Protein AF-A0A078I553-F1 (afdb_monomer_lite)

InterPro domains:
  IPR038795 Mediator of RNA polymerase II transcription subunit 8, plant [PTHR35552] (4-253)

Structure (mmCIF, N/CA/C/O backbone):
data_AF-A0A078I553-F1
#
_entry.id   AF-A0A078I553-F1
#
loop_
_atom_site.group_PDB
_atom_site.id
_atom_site.type_symbol
_atom_site.label_atom_id
_atom_site.label_alt_id
_atom_site.label_comp_id
_atom_site.label_asym_id
_atom_site.label_entity_id
_atom_site.label_seq_id
_atom_site.pdbx_PDB_ins_code
_atom_site.Cartn_x
_atom_site.Cartn_y
_atom_site.Cartn_z
_atom_site.occupancy
_atom_site.B_iso_or_equiv
_atom_site.auth_seq_id
_atom_site.auth_comp_id
_atom_site.auth_asym_id
_atom_site.auth_atom_id
_atom_site.pdbx_PDB_model_num
ATOM 1 N N . MET A 1 1 ? -6.289 -29.723 53.555 1.00 34.69 1 MET A N 1
ATOM 2 C CA . MET A 1 1 ? -7.426 -29.349 52.690 1.00 34.69 1 MET A CA 1
ATOM 3 C C . MET A 1 1 ? -7.521 -27.837 52.699 1.00 34.69 1 MET A C 1
ATOM 5 O O . MET A 1 1 ? -7.643 -27.294 53.781 1.00 34.69 1 MET A O 1
ATOM 9 N N . GLU A 1 2 ? -7.390 -27.059 51.638 1.00 35.03 2 GLU A N 1
ATOM 10 C CA . GLU A 1 2 ? -6.956 -27.220 50.249 1.00 35.03 2 GLU A CA 1
ATOM 11 C C . GLU A 1 2 ? -6.598 -25.783 49.828 1.00 35.03 2 GLU A C 1
ATOM 13 O O . GLU A 1 2 ? -7.385 -24.860 50.041 1.00 35.03 2 GLU A O 1
ATOM 18 N N . ARG A 1 3 ? -5.387 -25.558 49.307 1.00 31.12 3 ARG A N 1
ATOM 19 C CA . ARG A 1 3 ? -5.020 -24.277 48.691 1.00 31.12 3 ARG A CA 1
ATOM 20 C C . ARG A 1 3 ? -5.580 -24.292 47.274 1.00 31.12 3 ARG A C 1
ATOM 22 O O . ARG A 1 3 ? -5.029 -24.976 46.416 1.00 31.12 3 ARG A O 1
ATOM 29 N N . ALA A 1 4 ? -6.650 -23.540 47.041 1.00 34.69 4 ALA A N 1
ATOM 30 C CA . ALA A 1 4 ? -7.130 -23.245 45.700 1.00 34.69 4 ALA A CA 1
ATOM 31 C C . ALA A 1 4 ? -6.084 -22.371 44.992 1.00 34.69 4 ALA A C 1
ATOM 33 O O . ALA A 1 4 ? -5.967 -21.171 45.231 1.00 34.69 4 ALA A O 1
ATOM 34 N N . THR A 1 5 ? -5.264 -23.010 44.165 1.00 34.88 5 THR A N 1
ATOM 35 C CA . THR A 1 5 ? -4.446 -22.336 43.164 1.00 34.88 5 THR A CA 1
ATOM 36 C C . THR A 1 5 ? -5.386 -21.914 42.046 1.00 34.88 5 THR A C 1
ATOM 38 O O . THR A 1 5 ? -5.866 -22.737 41.272 1.00 34.88 5 THR A O 1
ATOM 41 N N . THR A 1 6 ? -5.687 -20.621 41.974 1.00 34.91 6 THR A N 1
ATOM 42 C CA . THR A 1 6 ? -6.354 -20.036 40.814 1.00 34.91 6 THR A CA 1
ATOM 43 C C . THR A 1 6 ? -5.368 -20.093 39.651 1.00 34.91 6 THR A C 1
ATOM 45 O O . THR A 1 6 ? -4.551 -19.194 39.462 1.00 34.91 6 THR A O 1
ATOM 48 N N . GLN A 1 7 ? -5.402 -21.193 38.898 1.00 35.53 7 GLN A N 1
ATOM 49 C CA . GLN A 1 7 ? -4.885 -21.237 37.538 1.00 35.53 7 GLN A CA 1
ATOM 50 C C . GLN A 1 7 ? -5.647 -20.170 36.750 1.00 35.53 7 GLN A C 1
ATOM 52 O O . GLN A 1 7 ? -6.786 -20.381 36.339 1.00 35.53 7 GLN A O 1
ATOM 57 N N . GLN A 1 8 ? -5.043 -18.994 36.572 1.00 37.41 8 GLN A N 1
ATOM 58 C CA . GLN A 1 8 ? -5.440 -18.115 35.482 1.00 37.41 8 GLN A CA 1
ATOM 59 C C . GLN A 1 8 ? -5.128 -18.873 34.199 1.00 37.41 8 GLN A C 1
ATOM 61 O O . GLN A 1 8 ? -3.972 -19.003 33.800 1.00 37.41 8 GLN A O 1
ATOM 66 N N . GLN A 1 9 ? -6.187 -19.440 33.627 1.00 38.53 9 GLN A N 1
ATOM 67 C CA . GLN A 1 9 ? -6.222 -20.038 32.307 1.00 38.53 9 GLN A CA 1
ATOM 68 C C . GLN A 1 9 ? -5.455 -19.145 31.335 1.00 38.53 9 GLN A C 1
ATOM 70 O O . GLN A 1 9 ? -5.868 -18.024 31.032 1.00 38.53 9 GLN A O 1
ATOM 75 N N . GLN A 1 10 ? -4.306 -19.651 30.883 1.00 37.38 10 GLN A N 1
ATOM 76 C CA . GLN A 1 10 ? -3.630 -19.135 29.707 1.00 37.38 10 GLN A CA 1
ATOM 77 C C . GLN A 1 10 ? -4.661 -19.109 28.580 1.00 37.38 10 GLN A C 1
ATOM 79 O O . GLN A 1 10 ? -5.257 -20.133 28.243 1.00 37.38 10 GLN A O 1
ATOM 84 N N . ALA A 1 11 ? -4.894 -17.912 28.042 1.00 41.03 11 ALA A N 1
ATOM 85 C CA . ALA A 1 11 ? -5.596 -17.750 26.783 1.00 41.03 11 ALA A CA 1
ATOM 86 C C . ALA A 1 11 ? -4.940 -18.672 25.730 1.00 41.03 11 ALA A C 1
ATOM 88 O O . ALA A 1 11 ? -3.721 -18.863 25.785 1.00 41.03 11 ALA A O 1
ATOM 89 N N . PRO A 1 12 ? -5.721 -19.268 24.811 1.00 40.94 12 PRO A N 1
ATOM 90 C CA . PRO A 1 12 ? -5.208 -20.213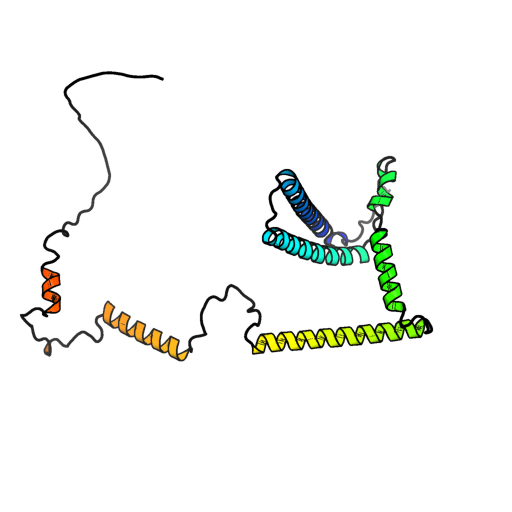 23.817 1.00 40.94 12 PRO A CA 1
ATOM 91 C C . PRO A 1 12 ? -4.078 -19.586 22.969 1.00 40.94 12 PRO A C 1
ATOM 93 O O . PRO A 1 12 ? -3.948 -18.358 22.952 1.00 40.94 12 PRO A O 1
ATOM 96 N N . PRO A 1 13 ? -3.268 -20.387 22.245 1.00 48.97 13 PRO A N 1
ATOM 97 C CA . PRO A 1 13 ? -2.029 -19.970 21.571 1.00 48.97 13 PRO A CA 1
ATOM 98 C C . PRO A 1 13 ? -2.267 -19.126 20.299 1.00 48.97 13 PRO A C 1
ATOM 100 O O . PRO A 1 13 ? -1.561 -19.248 19.311 1.00 48.97 13 PRO A O 1
ATOM 103 N N . VAL A 1 14 ? -3.251 -18.228 20.312 1.00 51.22 14 VAL A N 1
ATOM 104 C CA . VAL A 1 14 ? -3.595 -17.333 19.193 1.00 51.22 14 VAL A CA 1
ATOM 105 C C . VAL A 1 14 ? -2.524 -16.251 18.990 1.00 51.22 14 VAL A C 1
ATOM 107 O O . VAL A 1 14 ? -2.410 -15.667 17.917 1.00 51.22 14 VAL A O 1
ATOM 110 N N . ALA A 1 15 ? -1.696 -15.991 20.008 1.00 48.66 15 ALA A N 1
ATOM 111 C CA . ALA A 1 15 ? -0.589 -15.040 19.910 1.00 48.66 15 ALA A CA 1
ATOM 112 C C . ALA A 1 15 ? 0.554 -15.528 19.000 1.00 48.66 15 ALA A C 1
ATOM 114 O O . ALA A 1 15 ? 1.292 -14.701 18.477 1.00 48.66 15 ALA A O 1
ATOM 115 N N . GLU A 1 16 ? 0.687 -16.843 18.795 1.00 51.16 16 GLU A N 1
ATOM 116 C CA . GLU A 1 16 ? 1.697 -17.440 17.907 1.00 51.16 16 GLU A CA 1
ATOM 117 C C . GLU A 1 16 ? 1.164 -17.614 16.470 1.00 51.16 16 GLU A C 1
ATOM 119 O O . GLU A 1 16 ? 1.931 -17.785 15.528 1.00 51.16 16 GLU A O 1
ATOM 124 N N . GLU A 1 17 ? -0.155 -17.492 16.288 1.00 53.25 17 GLU A N 1
ATOM 125 C CA . GLU A 1 17 ? -0.850 -17.661 15.006 1.00 53.25 17 GLU A CA 1
ATOM 126 C C . GLU A 1 17 ? -0.973 -16.346 14.207 1.00 53.25 17 GLU A C 1
ATOM 128 O O . GLU A 1 17 ? -1.355 -16.351 13.037 1.00 53.25 17 GLU A O 1
ATOM 133 N N . LEU A 1 18 ? -0.606 -15.204 14.804 1.00 61.72 18 LEU A N 1
ATOM 134 C CA . LEU A 1 18 ? -0.612 -13.897 14.147 1.00 61.72 18 LEU A CA 1
ATOM 135 C C . LEU A 1 18 ? 0.752 -13.219 14.268 1.00 61.72 18 LEU A C 1
ATOM 137 O O . LEU A 1 18 ? 1.285 -13.003 15.352 1.00 61.72 18 LEU A O 1
ATOM 141 N N . ASN A 1 19 ? 1.280 -12.830 13.114 1.00 75.88 19 ASN A N 1
ATOM 142 C CA . ASN A 1 19 ? 2.614 -12.295 12.858 1.00 75.88 19 ASN A CA 1
ATOM 143 C C . ASN A 1 19 ? 2.876 -10.889 13.456 1.00 75.88 19 ASN A C 1
ATOM 145 O O . ASN A 1 19 ? 3.480 -10.037 12.809 1.00 75.88 19 ASN A O 1
ATOM 149 N N . LEU A 1 20 ? 2.461 -10.607 14.696 1.00 84.38 20 LEU A N 1
ATOM 150 C CA . LEU A 1 20 ? 2.648 -9.305 15.356 1.00 84.38 20 LEU A CA 1
ATOM 151 C C . LEU A 1 20 ? 4.122 -8.888 15.430 1.00 84.38 20 LEU A C 1
ATOM 153 O O . LEU A 1 20 ? 4.452 -7.729 15.177 1.00 84.38 20 LEU A O 1
ATOM 157 N N . ASP A 1 21 ? 5.022 -9.832 15.710 1.00 86.75 21 ASP A N 1
ATOM 158 C CA . ASP A 1 21 ? 6.464 -9.569 15.725 1.00 86.75 21 ASP A CA 1
ATOM 159 C C . ASP A 1 21 ? 7.021 -9.271 14.332 1.00 86.75 21 ASP A C 1
ATOM 161 O O . ASP A 1 21 ? 7.948 -8.470 14.175 1.00 86.75 21 ASP A O 1
ATOM 165 N N . TYR A 1 22 ? 6.460 -9.894 13.297 1.00 88.19 22 TYR A N 1
ATOM 166 C CA . TYR A 1 22 ? 6.795 -9.568 11.917 1.00 88.19 22 TYR A CA 1
ATOM 167 C C . TYR A 1 22 ? 6.264 -8.178 11.538 1.00 88.19 22 TYR A C 1
ATOM 169 O O . TYR A 1 22 ? 7.050 -7.353 11.079 1.00 88.19 22 TYR A O 1
ATOM 177 N N . VAL A 1 23 ? 4.996 -7.867 11.833 1.00 90.00 23 VAL A N 1
ATOM 178 C CA . VAL A 1 23 ? 4.383 -6.542 11.618 1.00 90.00 23 VAL A CA 1
ATOM 179 C C . VAL A 1 23 ? 5.192 -5.451 12.317 1.00 90.00 23 VAL A C 1
ATOM 181 O O . VAL A 1 23 ? 5.507 -4.426 11.711 1.00 90.00 23 VAL A O 1
ATOM 184 N N . LYS A 1 24 ? 5.609 -5.679 13.567 1.00 91.62 24 LYS A N 1
ATOM 185 C CA . LYS A 1 24 ? 6.465 -4.757 14.323 1.00 91.62 24 LYS A CA 1
ATOM 186 C C . LYS A 1 24 ? 7.814 -4.540 13.636 1.00 91.62 24 LYS A C 1
ATOM 188 O O . LYS A 1 24 ? 8.211 -3.392 13.440 1.00 91.62 24 LYS A O 1
ATOM 193 N N . ARG A 1 25 ? 8.517 -5.614 13.253 1.00 92.50 25 ARG A N 1
ATOM 194 C CA . ARG A 1 25 ? 9.816 -5.514 12.558 1.00 92.50 25 ARG A CA 1
ATOM 195 C C . ARG A 1 25 ? 9.689 -4.798 11.218 1.00 92.50 25 ARG A C 1
ATOM 197 O O . ARG A 1 25 ? 10.503 -3.925 10.924 1.00 92.50 25 ARG A O 1
ATOM 204 N N . GLN A 1 26 ? 8.659 -5.121 10.443 1.00 92.62 26 GLN A N 1
ATOM 205 C CA . GLN A 1 26 ? 8.414 -4.506 9.145 1.00 92.62 26 GLN A CA 1
ATOM 206 C C . GLN A 1 26 ? 8.062 -3.021 9.289 1.00 92.62 26 GLN A C 1
ATOM 208 O O . GLN A 1 26 ? 8.624 -2.193 8.578 1.00 92.62 26 GLN A O 1
ATOM 213 N N . THR A 1 27 ? 7.235 -2.656 10.275 1.00 94.44 27 THR A N 1
ATOM 214 C CA . THR A 1 27 ? 6.915 -1.252 10.593 1.00 94.44 27 THR A CA 1
ATOM 215 C C . THR A 1 27 ? 8.170 -0.467 10.976 1.00 94.44 27 THR A C 1
ATOM 217 O O . THR A 1 27 ? 8.395 0.628 10.469 1.00 94.44 27 THR A O 1
ATOM 220 N N . GLN A 1 28 ? 9.033 -1.034 11.825 1.00 95.00 28 GLN A N 1
ATOM 221 C CA . GLN A 1 28 ? 10.300 -0.401 12.211 1.00 95.00 28 GLN A CA 1
ATOM 222 C C . GLN A 1 28 ? 11.266 -0.255 11.029 1.00 95.00 28 GLN A C 1
ATOM 224 O O . GLN A 1 28 ? 11.974 0.747 10.930 1.00 95.00 28 GLN A O 1
ATOM 229 N N . SER A 1 29 ? 11.317 -1.248 10.139 1.00 93.75 29 SER A N 1
ATOM 230 C CA . SER A 1 29 ? 12.119 -1.187 8.914 1.00 93.75 29 SER A CA 1
ATOM 231 C C . SER A 1 29 ? 11.626 -0.072 7.990 1.00 93.75 29 SER A C 1
ATOM 233 O O . SER A 1 29 ? 12.415 0.774 7.567 1.00 93.75 29 SER A O 1
ATOM 235 N N . LEU A 1 30 ? 10.311 -0.012 7.759 1.00 95.62 30 LEU A N 1
ATOM 236 C CA . LEU A 1 30 ? 9.666 1.006 6.936 1.00 95.62 30 LEU A CA 1
ATOM 237 C C . LEU A 1 30 ? 9.880 2.412 7.505 1.00 95.62 30 LEU A C 1
ATOM 239 O O . LEU A 1 30 ? 10.265 3.316 6.768 1.00 95.62 30 LEU A O 1
ATOM 243 N N . GLN A 1 31 ? 9.713 2.588 8.819 1.00 95.88 31 GLN A N 1
ATOM 244 C CA . GLN A 1 31 ? 9.996 3.850 9.502 1.00 95.88 31 GLN A CA 1
ATOM 245 C C . GLN A 1 31 ? 11.436 4.305 9.233 1.00 95.88 31 GLN A C 1
ATOM 247 O O . GLN A 1 31 ? 11.648 5.434 8.804 1.00 95.88 31 GLN A O 1
ATOM 252 N N . LYS A 1 32 ? 12.425 3.419 9.420 1.00 95.44 32 LYS A N 1
ATOM 253 C CA . LYS A 1 32 ? 13.837 3.734 9.147 1.00 95.44 32 LYS A CA 1
ATOM 254 C C . LYS A 1 32 ? 14.075 4.090 7.680 1.00 95.44 32 LYS A C 1
ATOM 256 O O . LYS A 1 32 ? 14.870 4.981 7.397 1.00 95.44 32 LYS A O 1
ATOM 261 N N . ALA A 1 33 ? 13.418 3.401 6.747 1.00 94.31 33 ALA A N 1
ATOM 262 C CA . ALA A 1 33 ? 13.533 3.692 5.321 1.00 94.31 33 ALA A CA 1
ATOM 263 C C . ALA A 1 33 ? 12.964 5.078 4.971 1.00 94.31 33 ALA A C 1
ATOM 265 O O . ALA A 1 33 ? 13.601 5.823 4.229 1.00 94.31 33 ALA A O 1
ATOM 266 N N . ILE A 1 34 ? 11.812 5.442 5.543 1.00 95.81 34 ILE A N 1
ATOM 267 C CA . ILE A 1 34 ? 11.195 6.764 5.369 1.00 95.81 34 ILE A CA 1
ATOM 268 C C . ILE A 1 34 ? 12.079 7.855 5.983 1.00 95.81 34 ILE A C 1
ATOM 270 O O . ILE A 1 34 ? 12.375 8.833 5.301 1.00 95.81 34 ILE A O 1
ATOM 274 N N . SER A 1 35 ? 12.558 7.670 7.219 1.00 96.12 35 SER A N 1
ATOM 275 C CA . SER A 1 35 ? 13.454 8.626 7.887 1.00 96.12 35 SER A CA 1
ATOM 276 C C . SER A 1 35 ? 14.704 8.911 7.058 1.00 96.12 35 SER A C 1
ATOM 278 O O . SER A 1 35 ? 15.017 10.070 6.827 1.00 96.12 35 SER A O 1
ATOM 280 N N . ARG A 1 36 ? 15.346 7.877 6.500 1.00 92.88 36 ARG A N 1
ATOM 281 C CA . ARG A 1 36 ? 16.520 8.051 5.628 1.00 92.88 36 ARG A CA 1
ATOM 282 C C . ARG A 1 36 ? 16.228 8.885 4.380 1.00 92.88 36 ARG A C 1
ATOM 284 O O . ARG A 1 36 ? 17.070 9.666 3.964 1.00 92.88 36 ARG A O 1
ATOM 291 N N . ILE A 1 37 ? 15.056 8.724 3.759 1.00 92.75 37 ILE A N 1
ATOM 292 C CA . ILE A 1 37 ? 14.688 9.556 2.602 1.00 92.75 37 ILE A CA 1
ATOM 293 C C . ILE A 1 37 ? 14.486 11.014 3.021 1.00 92.75 37 ILE A C 1
ATOM 295 O O . ILE A 1 37 ? 14.888 11.913 2.286 1.00 92.75 37 ILE A O 1
ATOM 299 N N . LEU A 1 38 ? 13.864 11.253 4.175 1.00 93.62 38 LEU A N 1
ATOM 300 C CA . LEU A 1 38 ? 13.669 12.608 4.691 1.00 93.62 38 LEU A CA 1
ATOM 301 C C . LEU A 1 38 ? 15.009 13.273 5.029 1.00 93.62 38 LEU A C 1
ATOM 303 O O . LEU A 1 38 ? 15.225 14.411 4.624 1.00 93.62 38 LEU A O 1
ATOM 307 N N . GLU A 1 39 ? 15.919 12.543 5.675 1.00 93.12 39 GLU A N 1
ATOM 308 C CA . GLU A 1 39 ? 17.292 12.985 5.959 1.00 93.12 39 GLU A CA 1
ATOM 309 C C . GLU A 1 39 ? 18.054 13.322 4.667 1.00 93.12 39 GLU A C 1
ATOM 311 O O . GLU A 1 39 ? 18.709 14.359 4.588 1.00 93.12 39 GLU A O 1
ATOM 316 N N . ASP A 1 40 ? 17.922 12.503 3.618 1.00 89.94 40 ASP A N 1
ATOM 317 C CA . ASP A 1 40 ? 18.519 12.791 2.310 1.00 89.94 40 ASP A CA 1
ATOM 318 C C . ASP A 1 40 ? 17.953 14.082 1.697 1.00 89.94 40 ASP A C 1
ATOM 320 O O . ASP A 1 40 ? 18.706 14.898 1.166 1.00 89.94 40 ASP A O 1
ATOM 324 N N . PHE A 1 41 ? 16.632 14.291 1.762 1.00 91.50 41 PHE A N 1
ATOM 325 C CA . PHE A 1 41 ? 16.007 15.524 1.272 1.00 91.50 41 PHE A CA 1
ATOM 326 C C . PHE A 1 41 ? 16.462 16.755 2.049 1.00 91.50 41 PHE A C 1
ATOM 328 O O . PHE A 1 41 ? 16.734 17.796 1.446 1.00 91.50 41 PHE A O 1
ATOM 335 N N . GLU A 1 42 ? 16.589 16.630 3.365 1.00 92.44 42 GLU A N 1
ATOM 336 C CA . GLU A 1 42 ? 17.140 17.680 4.204 1.00 92.44 42 GLU A CA 1
ATOM 337 C C . GLU A 1 42 ? 18.597 17.978 3.816 1.00 92.44 42 GLU A C 1
ATOM 339 O O . GLU A 1 42 ? 18.938 19.137 3.570 1.00 92.44 42 GLU A O 1
ATOM 344 N N . ALA A 1 43 ? 19.432 16.956 3.621 1.00 90.75 43 ALA A N 1
ATOM 345 C CA . ALA A 1 43 ? 20.811 17.125 3.171 1.00 90.75 43 ALA A CA 1
ATOM 346 C C . ALA A 1 43 ? 20.908 17.803 1.791 1.00 90.75 43 ALA A C 1
ATOM 348 O O . ALA A 1 43 ? 21.750 18.686 1.596 1.00 90.75 43 ALA A O 1
ATOM 349 N N . TYR A 1 44 ? 20.035 17.456 0.837 1.00 90.88 44 TYR A N 1
ATOM 350 C CA . TYR A 1 44 ? 19.967 18.134 -0.464 1.00 90.88 44 TYR A CA 1
ATOM 351 C C . TYR A 1 44 ? 19.604 19.614 -0.315 1.00 90.88 44 TYR A C 1
ATOM 353 O O . TYR A 1 44 ? 20.221 20.462 -0.963 1.00 90.88 44 TYR A O 1
ATOM 361 N N . SER A 1 45 ? 18.659 19.932 0.576 1.00 88.50 45 SER A N 1
ATOM 362 C CA . SER A 1 45 ? 18.263 21.317 0.848 1.00 88.50 45 SER A CA 1
ATOM 363 C C . SER A 1 45 ? 19.397 22.140 1.471 1.00 88.50 45 SER A C 1
ATOM 365 O O . SER A 1 45 ? 19.618 23.279 1.071 1.00 88.50 45 SER A O 1
ATOM 367 N N . GLN A 1 46 ? 20.171 21.551 2.388 1.00 91.62 46 GLN A N 1
ATOM 368 C CA . GLN A 1 46 ? 21.271 22.234 3.075 1.00 91.62 46 GLN A CA 1
ATOM 369 C C . GLN A 1 46 ? 22.497 22.427 2.172 1.00 91.62 46 GLN A C 1
ATOM 371 O O . GLN A 1 46 ? 23.168 23.454 2.232 1.00 91.62 46 GLN A O 1
ATOM 376 N N . THR A 1 47 ? 22.795 21.444 1.321 1.00 91.25 47 THR A N 1
ATOM 377 C CA . THR A 1 47 ? 23.986 21.459 0.454 1.00 91.25 47 THR A CA 1
ATOM 378 C C . THR A 1 47 ? 23.743 22.105 -0.913 1.00 91.25 47 THR A C 1
ATOM 380 O O . THR A 1 47 ? 24.681 22.210 -1.701 1.00 91.25 47 THR A O 1
ATOM 383 N N . ASN A 1 48 ? 22.508 22.540 -1.215 1.00 83.12 48 ASN A N 1
ATOM 384 C CA . ASN A 1 48 ? 22.076 23.002 -2.544 1.00 83.12 48 ASN A CA 1
ATOM 385 C C . ASN A 1 48 ? 22.448 22.023 -3.676 1.00 83.12 48 ASN A C 1
ATOM 387 O O . ASN A 1 48 ? 22.694 22.420 -4.817 1.00 83.12 48 ASN A O 1
ATOM 391 N N . THR A 1 49 ? 22.515 20.726 -3.367 1.00 87.69 49 THR A N 1
ATOM 392 C CA . THR A 1 49 ? 22.834 19.694 -4.355 1.00 87.69 49 THR A CA 1
ATOM 393 C C . THR A 1 49 ? 21.557 19.151 -4.979 1.00 87.69 49 THR A C 1
ATOM 395 O O . THR A 1 49 ? 20.535 18.963 -4.321 1.00 87.69 49 THR A O 1
ATOM 398 N N . THR A 1 50 ? 21.592 18.910 -6.290 1.00 86.00 50 THR A N 1
ATOM 399 C CA . THR A 1 50 ? 20.423 18.378 -6.995 1.00 86.00 50 THR A CA 1
ATOM 400 C C . THR A 1 50 ? 20.274 16.880 -6.713 1.00 86.00 50 THR A C 1
ATOM 402 O O . THR A 1 50 ? 21.227 16.124 -6.937 1.00 86.00 50 THR A O 1
ATOM 405 N N . PRO A 1 51 ? 19.092 16.415 -6.275 1.00 88.50 51 PRO A N 1
ATOM 406 C CA . PRO A 1 51 ? 18.861 15.003 -6.023 1.00 88.50 51 PRO A CA 1
ATOM 407 C C . PRO A 1 51 ? 18.964 14.162 -7.296 1.00 88.50 51 PRO A C 1
ATOM 409 O O . PRO A 1 51 ? 18.466 14.525 -8.366 1.00 88.50 51 PRO A O 1
ATOM 412 N N . LYS A 1 52 ? 19.520 12.955 -7.166 1.00 89.81 52 LYS A N 1
ATOM 413 C CA . LYS A 1 52 ? 19.452 11.940 -8.222 1.00 89.81 52 LYS A CA 1
ATOM 414 C C . LYS A 1 52 ? 18.070 11.287 -8.216 1.00 89.81 52 LYS A C 1
ATOM 416 O O . LYS A 1 52 ? 17.832 10.304 -7.518 1.00 89.81 52 LYS A O 1
ATOM 421 N N . TRP A 1 53 ? 17.154 11.811 -9.030 1.00 91.50 53 TRP A N 1
ATOM 422 C CA . TRP A 1 53 ? 15.756 11.356 -9.081 1.00 91.50 53 TRP A CA 1
ATOM 423 C C . TRP A 1 53 ? 15.576 9.854 -9.309 1.00 91.50 53 TRP A C 1
ATOM 425 O O . TRP A 1 53 ? 14.663 9.258 -8.743 1.00 91.50 53 TRP A O 1
ATOM 435 N N . LYS A 1 54 ? 16.457 9.220 -10.092 1.00 92.56 54 LYS A N 1
ATOM 436 C CA . LYS A 1 54 ? 16.431 7.766 -10.312 1.00 92.56 54 LYS A CA 1
ATOM 437 C C . LYS A 1 54 ? 16.597 6.987 -9.002 1.00 92.56 54 LYS A C 1
ATOM 439 O O . LYS A 1 54 ? 15.890 6.002 -8.792 1.00 92.56 54 LYS A O 1
ATOM 444 N N . ASP A 1 55 ? 17.481 7.451 -8.125 1.00 90.25 55 ASP A N 1
ATOM 445 C CA . ASP A 1 55 ? 17.797 6.792 -6.857 1.00 90.25 55 ASP A CA 1
ATOM 446 C C . ASP A 1 55 ? 16.664 7.013 -5.847 1.00 90.25 55 ASP A C 1
ATOM 448 O O . ASP A 1 55 ? 16.218 6.075 -5.185 1.00 90.25 55 ASP A O 1
ATOM 452 N N . ILE A 1 56 ? 16.116 8.232 -5.794 1.00 90.88 56 ILE A N 1
ATOM 453 C CA . ILE A 1 56 ? 14.939 8.554 -4.972 1.00 90.88 56 ILE A CA 1
ATOM 454 C C . ILE A 1 56 ? 13.733 7.717 -5.397 1.00 90.88 56 ILE A C 1
ATOM 456 O O . ILE A 1 56 ? 13.102 7.079 -4.557 1.00 90.88 56 ILE A O 1
ATOM 460 N N . LEU A 1 57 ? 13.442 7.659 -6.698 1.00 92.12 57 LEU A N 1
ATOM 461 C CA . LEU A 1 57 ? 12.336 6.865 -7.225 1.00 92.12 57 LEU A CA 1
ATOM 462 C C . LEU A 1 57 ? 12.539 5.368 -6.954 1.00 92.12 57 LEU A C 1
ATOM 464 O O . LEU A 1 57 ? 11.581 4.664 -6.638 1.00 92.12 57 LEU A O 1
ATOM 468 N N . GLY A 1 58 ? 13.776 4.875 -7.061 1.00 93.19 58 GLY A N 1
ATOM 469 C CA . GLY A 1 58 ? 14.127 3.502 -6.704 1.00 93.19 58 GLY A CA 1
ATOM 470 C C . GLY A 1 58 ? 13.798 3.183 -5.245 1.00 93.19 58 GLY A C 1
ATOM 471 O O . GLY A 1 58 ? 13.144 2.178 -4.970 1.00 93.19 58 GLY A O 1
ATOM 472 N N . ARG A 1 59 ? 14.171 4.072 -4.318 1.00 91.12 59 ARG A N 1
ATOM 473 C CA . ARG A 1 59 ? 13.866 3.919 -2.887 1.00 91.12 59 ARG A CA 1
ATOM 474 C C . ARG A 1 59 ? 12.374 4.032 -2.592 1.00 91.12 59 ARG A C 1
ATOM 476 O O . ARG A 1 59 ? 11.845 3.210 -1.851 1.00 91.12 59 ARG A O 1
ATOM 483 N N . TYR A 1 60 ? 11.679 4.971 -3.233 1.00 93.94 60 TYR A N 1
ATOM 484 C CA . TYR A 1 60 ? 10.229 5.118 -3.100 1.00 93.94 60 TYR A CA 1
ATOM 485 C C . TYR A 1 60 ? 9.480 3.851 -3.532 1.00 93.94 60 TYR A C 1
ATOM 487 O O . TYR A 1 60 ? 8.559 3.417 -2.848 1.00 93.94 60 TYR A O 1
ATOM 495 N N . LYS A 1 61 ? 9.902 3.203 -4.627 1.00 93.19 61 LYS A N 1
ATOM 496 C CA . LYS A 1 61 ? 9.315 1.925 -5.068 1.00 93.19 61 LYS A CA 1
ATOM 497 C C . LYS A 1 61 ? 9.442 0.826 -4.012 1.00 93.19 61 LYS A C 1
ATOM 499 O O . LYS A 1 61 ? 8.485 0.082 -3.821 1.00 93.19 61 LYS A O 1
ATOM 504 N N . MET A 1 62 ? 10.592 0.734 -3.340 1.00 92.00 62 MET A N 1
ATOM 505 C CA . MET A 1 62 ? 10.806 -0.251 -2.272 1.00 92.00 62 MET A CA 1
ATOM 506 C C . MET A 1 62 ? 9.917 0.043 -1.063 1.00 92.00 62 MET A C 1
ATOM 508 O O . MET A 1 62 ? 9.198 -0.843 -0.618 1.00 92.00 62 MET A O 1
ATOM 512 N N . ILE A 1 63 ? 9.862 1.304 -0.623 1.00 95.38 63 ILE A N 1
ATOM 513 C CA . ILE A 1 63 ? 8.967 1.747 0.459 1.00 95.38 63 ILE A CA 1
ATOM 514 C C . ILE A 1 63 ? 7.504 1.455 0.125 1.00 95.38 63 ILE A C 1
ATOM 516 O O . ILE A 1 63 ? 6.761 0.992 0.982 1.00 95.38 63 ILE A O 1
ATOM 520 N N . ASN A 1 64 ? 7.084 1.697 -1.117 1.00 94.62 64 ASN A N 1
ATOM 521 C CA . ASN A 1 64 ? 5.713 1.441 -1.543 1.00 94.62 64 ASN A CA 1
ATOM 522 C C . ASN A 1 64 ? 5.365 -0.057 -1.498 1.00 94.62 64 ASN A C 1
ATOM 524 O O . ASN A 1 64 ? 4.268 -0.421 -1.082 1.00 94.62 64 ASN A O 1
ATOM 528 N N . LEU A 1 65 ? 6.297 -0.930 -1.895 1.00 93.56 65 LEU A N 1
ATOM 529 C CA . LEU A 1 65 ? 6.114 -2.378 -1.788 1.00 93.56 65 LEU A CA 1
ATOM 530 C C . LEU A 1 65 ? 6.062 -2.830 -0.321 1.00 93.56 65 LEU A C 1
ATOM 532 O O . LEU A 1 65 ? 5.171 -3.591 0.050 1.00 93.56 65 LEU A O 1
ATOM 536 N N . ASP A 1 66 ? 6.973 -2.328 0.512 1.00 92.44 66 ASP A N 1
ATOM 537 C CA . ASP A 1 66 ? 7.016 -2.633 1.943 1.00 92.44 66 ASP A CA 1
ATOM 538 C C . ASP A 1 66 ? 5.742 -2.173 2.662 1.00 92.44 66 ASP A C 1
ATOM 540 O O . ASP A 1 66 ? 5.208 -2.905 3.497 1.00 92.44 66 ASP A O 1
ATOM 544 N N . LEU A 1 67 ? 5.231 -0.987 2.314 1.00 95.25 67 LEU A N 1
ATOM 545 C CA . LEU A 1 67 ? 3.965 -0.460 2.817 1.00 95.25 67 LEU A CA 1
ATOM 546 C C . LEU A 1 67 ? 2.792 -1.340 2.385 1.00 95.25 67 LEU A C 1
ATOM 548 O O . LEU A 1 67 ? 1.945 -1.665 3.212 1.00 95.25 67 LEU A O 1
ATOM 552 N N . PHE A 1 68 ? 2.746 -1.749 1.116 1.00 93.88 68 PHE A N 1
ATOM 553 C CA . PHE A 1 68 ? 1.692 -2.625 0.608 1.00 93.88 68 PHE A CA 1
ATOM 554 C C . PHE A 1 68 ? 1.638 -3.952 1.377 1.00 93.88 68 PHE A C 1
ATOM 556 O O . PHE A 1 68 ? 0.572 -4.352 1.843 1.00 93.88 68 PHE A O 1
ATOM 563 N N . ILE A 1 69 ? 2.792 -4.598 1.565 1.00 91.19 69 ILE A N 1
ATOM 564 C CA . ILE A 1 69 ? 2.898 -5.845 2.334 1.00 91.19 69 ILE A CA 1
ATOM 565 C C . ILE A 1 69 ? 2.442 -5.616 3.781 1.00 91.19 69 ILE A C 1
ATOM 567 O O . ILE A 1 69 ? 1.629 -6.377 4.302 1.00 91.19 69 ILE A O 1
ATOM 571 N N . LEU A 1 70 ? 2.916 -4.542 4.419 1.00 93.44 70 LEU A N 1
ATOM 572 C CA . LEU A 1 70 ? 2.565 -4.222 5.801 1.00 93.44 70 LEU A CA 1
ATOM 573 C C . LEU A 1 70 ? 1.058 -3.995 5.984 1.00 93.44 70 LEU A C 1
ATOM 575 O O . LEU A 1 70 ? 0.483 -4.480 6.956 1.00 93.44 70 LEU A O 1
ATOM 579 N N . VAL A 1 71 ? 0.414 -3.275 5.065 1.00 91.88 71 VAL A N 1
ATOM 580 C CA . VAL A 1 71 ? -1.030 -3.004 5.122 1.00 91.88 71 VAL A CA 1
ATOM 581 C C . VAL A 1 71 ? -1.836 -4.299 5.050 1.00 91.88 71 VAL A C 1
ATOM 583 O O . VAL A 1 71 ? -2.783 -4.463 5.822 1.00 91.88 71 VAL A O 1
ATOM 586 N N . GLU A 1 72 ? -1.460 -5.235 4.176 1.00 90.69 72 GLU A N 1
ATOM 587 C CA . GLU A 1 72 ? -2.151 -6.524 4.076 1.00 90.69 72 GLU A CA 1
ATOM 588 C C . GLU A 1 72 ? -1.995 -7.358 5.357 1.00 90.69 72 GLU A C 1
ATOM 590 O O . GLU A 1 72 ? -2.984 -7.898 5.854 1.00 90.69 72 GLU A O 1
ATOM 595 N N . GLU A 1 73 ? -0.809 -7.387 5.966 1.00 88.38 73 GLU A N 1
ATOM 596 C CA . GLU A 1 73 ? -0.572 -8.085 7.239 1.00 88.38 73 GLU A CA 1
ATOM 597 C C . GLU A 1 73 ? -1.349 -7.450 8.406 1.00 88.38 73 GLU A C 1
ATOM 599 O O . GLU A 1 73 ? -2.040 -8.139 9.162 1.00 88.38 73 GLU A O 1
ATOM 604 N N . VAL A 1 74 ? -1.325 -6.117 8.530 1.00 88.88 74 VAL A N 1
ATOM 605 C CA . VAL A 1 74 ? -2.077 -5.384 9.567 1.00 88.88 74 VAL A CA 1
ATOM 606 C C . VAL A 1 74 ? -3.584 -5.600 9.414 1.00 88.88 74 VAL A C 1
ATOM 608 O O . VAL A 1 74 ? -4.307 -5.718 10.407 1.00 88.88 74 VAL A O 1
ATOM 611 N N . LYS A 1 75 ? -4.086 -5.700 8.183 1.00 88.44 75 LYS A N 1
ATOM 612 C CA . LYS A 1 75 ? -5.497 -5.993 7.903 1.00 88.44 75 LYS A CA 1
ATOM 613 C C . LYS A 1 75 ? -5.911 -7.392 8.363 1.00 88.44 75 LYS A C 1
ATOM 615 O O . LYS A 1 75 ? -7.056 -7.561 8.778 1.00 88.44 75 LYS A O 1
ATOM 620 N N . GLN A 1 76 ? -5.018 -8.382 8.313 1.00 85.81 76 GLN A N 1
ATOM 621 C CA . GLN A 1 76 ? -5.294 -9.709 8.881 1.00 85.81 76 GLN A CA 1
ATOM 622 C C . GLN A 1 76 ? -5.344 -9.650 10.410 1.00 85.81 76 GLN A C 1
ATOM 624 O O . GLN A 1 76 ? -6.310 -10.105 11.020 1.00 85.81 76 GLN A O 1
ATOM 629 N N . VAL A 1 77 ? -4.352 -9.003 11.025 1.00 83.50 77 VAL A N 1
ATOM 630 C CA . VAL A 1 77 ? -4.246 -8.865 12.486 1.00 83.50 77 VAL A CA 1
ATOM 631 C C . VAL A 1 77 ? -5.428 -8.088 13.081 1.00 83.50 77 VAL A C 1
ATOM 633 O O . VAL A 1 77 ? -6.021 -8.515 14.070 1.00 83.50 77 VAL A O 1
ATOM 636 N N . SER A 1 78 ? -5.803 -6.959 12.476 1.00 83.62 78 SER A N 1
ATOM 637 C CA . SER A 1 78 ? -6.858 -6.065 12.986 1.00 83.62 78 SER A CA 1
ATOM 638 C C . SER A 1 78 ? -8.262 -6.668 12.946 1.00 83.62 78 SER A C 1
ATOM 640 O O . SER A 1 78 ? -9.119 -6.268 13.728 1.00 83.62 78 SER A O 1
ATOM 642 N N . LYS A 1 79 ? -8.513 -7.649 12.072 1.00 84.25 79 LYS A N 1
ATOM 643 C CA . LYS A 1 79 ? -9.783 -8.392 12.060 1.00 84.25 79 LYS A CA 1
ATOM 644 C C . LYS A 1 79 ? -9.890 -9.403 13.197 1.00 84.25 79 LYS A C 1
ATOM 646 O O . LYS A 1 79 ? -11.000 -9.756 13.580 1.00 84.25 79 LYS A O 1
ATOM 651 N N . ALA A 1 80 ? -8.756 -9.892 13.691 1.00 80.44 80 ALA A N 1
ATOM 652 C CA . ALA A 1 80 ? -8.698 -10.969 14.670 1.00 80.44 80 ALA A CA 1
ATOM 653 C C . ALA A 1 80 ? -8.486 -10.472 16.108 1.00 80.44 80 ALA A C 1
ATOM 655 O O . ALA A 1 80 ? -8.808 -11.194 17.050 1.00 80.44 80 ALA A O 1
ATOM 656 N N . LEU A 1 81 ? -7.950 -9.260 16.295 1.00 78.50 81 LEU A N 1
ATOM 657 C CA . LEU A 1 81 ? -7.529 -8.758 17.602 1.00 78.50 81 LEU A CA 1
ATOM 658 C C . LEU A 1 81 ? -8.163 -7.414 17.958 1.00 78.50 81 LEU A C 1
ATOM 660 O O . LEU A 1 81 ? -8.272 -6.507 17.138 1.00 78.50 81 LEU A O 1
ATOM 664 N N . VAL A 1 82 ? -8.483 -7.270 19.243 1.00 82.94 82 VAL A N 1
ATOM 665 C CA . VAL A 1 82 ? -8.850 -5.999 19.873 1.00 82.94 82 VAL A CA 1
ATOM 666 C C . VAL A 1 82 ? -7.763 -5.637 20.878 1.00 82.94 82 VAL A C 1
ATOM 668 O O . VAL A 1 82 ? -7.351 -6.467 21.689 1.00 82.94 82 VAL A O 1
ATOM 671 N N . VAL A 1 83 ? -7.286 -4.394 20.828 1.00 84.12 83 VAL A N 1
ATOM 672 C CA . VAL A 1 83 ? -6.237 -3.901 21.727 1.00 84.12 83 VAL A CA 1
ATOM 673 C C . VAL A 1 83 ? -6.876 -3.231 22.940 1.00 84.12 83 VAL A C 1
ATOM 675 O O . VAL A 1 83 ? -7.665 -2.301 22.794 1.00 84.12 83 VAL A O 1
ATOM 678 N N . PHE A 1 84 ? -6.504 -3.680 24.142 1.00 85.12 84 PHE A N 1
ATOM 679 C CA . PHE A 1 84 ? -6.929 -3.072 25.404 1.00 85.12 84 PHE A CA 1
ATOM 680 C C . PHE A 1 84 ? -5.723 -2.846 26.339 1.00 85.12 84 PHE A C 1
ATOM 682 O O . PHE A 1 84 ? -5.047 -3.819 26.699 1.00 85.12 84 PHE A O 1
ATOM 689 N N . PRO A 1 85 ? -5.423 -1.597 26.749 1.00 85.94 85 PRO A N 1
ATOM 690 C CA . PRO A 1 85 ? -4.328 -1.301 27.675 1.00 85.94 85 PRO A CA 1
ATOM 691 C C . PRO A 1 85 ? -4.573 -1.897 29.067 1.00 85.94 85 PRO A C 1
ATOM 693 O O . PRO A 1 85 ? -5.596 -1.625 29.686 1.00 85.94 85 PRO A O 1
ATOM 696 N N . LYS A 1 86 ? -3.622 -2.682 29.592 1.00 83.38 86 LYS A N 1
ATOM 697 C CA . LYS A 1 86 ? -3.744 -3.303 30.929 1.00 83.38 86 LYS A CA 1
ATOM 698 C C . LYS A 1 86 ? -3.149 -2.468 32.068 1.00 83.38 86 LYS A C 1
ATOM 700 O O . LYS A 1 86 ? -3.706 -2.462 33.156 1.00 83.38 86 LYS A O 1
ATOM 705 N N . ASN A 1 87 ? -2.036 -1.772 31.825 1.00 81.56 87 ASN A N 1
ATOM 706 C CA . ASN A 1 87 ? -1.298 -1.018 32.845 1.00 81.56 87 ASN A CA 1
ATOM 707 C C . ASN A 1 87 ? -1.155 0.443 32.410 1.00 81.56 87 ASN A C 1
ATOM 709 O O . ASN A 1 87 ? -0.288 0.768 31.599 1.00 81.56 87 ASN A O 1
ATOM 713 N N . VAL A 1 88 ? -2.018 1.312 32.934 1.00 85.06 88 VAL A N 1
ATOM 714 C CA . VAL A 1 88 ? -2.055 2.740 32.595 1.00 85.06 88 VAL A CA 1
ATOM 715 C C . VAL A 1 88 ? -1.731 3.559 33.844 1.00 85.06 88 VAL A C 1
ATOM 717 O O . VAL A 1 88 ? -2.370 3.384 34.877 1.00 85.06 88 VAL A O 1
ATOM 720 N N . ASN A 1 89 ? -0.734 4.441 33.757 1.00 86.62 89 ASN A N 1
ATOM 721 C CA . ASN A 1 89 ? -0.425 5.448 34.778 1.00 86.62 89 ASN A CA 1
ATOM 722 C C . ASN A 1 89 ? -0.913 6.837 34.309 1.00 86.62 89 ASN A C 1
ATOM 724 O O . ASN A 1 89 ? -1.366 6.985 33.174 1.00 86.62 89 ASN A O 1
ATOM 728 N N . ALA A 1 90 ? -0.831 7.858 35.167 1.00 85.31 90 ALA A N 1
ATOM 729 C CA . ALA A 1 90 ? -1.318 9.206 34.846 1.00 85.31 90 ALA A CA 1
ATOM 730 C C . ALA A 1 90 ? -0.612 9.843 33.629 1.00 85.31 90 ALA A C 1
ATOM 732 O O . ALA A 1 90 ? -1.249 10.552 32.855 1.00 85.31 90 ALA A O 1
ATOM 733 N N . GLU A 1 91 ? 0.675 9.549 33.430 1.00 83.44 91 GLU A N 1
ATOM 734 C CA . GLU A 1 91 ? 1.463 10.052 32.297 1.00 83.44 91 GLU A CA 1
ATOM 735 C C . GLU A 1 91 ? 1.013 9.408 30.976 1.00 83.44 91 GLU A C 1
ATOM 737 O O . GLU A 1 91 ? 0.658 10.103 30.022 1.00 83.44 91 GLU A O 1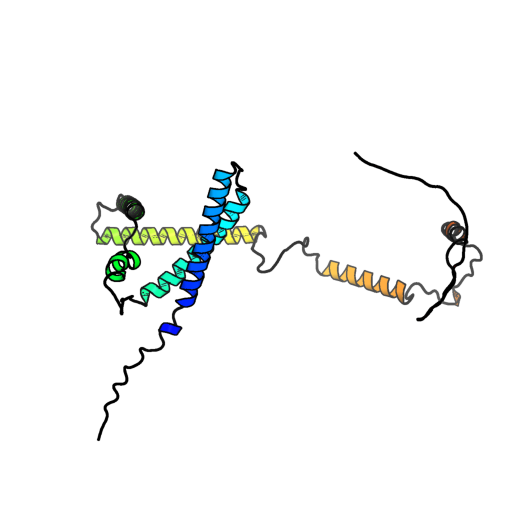
ATOM 742 N N . ASN A 1 92 ? 0.920 8.076 30.944 1.00 84.31 92 ASN A N 1
ATOM 743 C CA . ASN A 1 92 ? 0.554 7.316 29.751 1.00 84.31 92 ASN A CA 1
ATOM 744 C C . ASN A 1 92 ? -0.937 7.453 29.412 1.00 84.31 92 ASN A C 1
ATOM 746 O O . ASN A 1 92 ? -1.306 7.367 28.244 1.00 84.31 92 ASN A O 1
ATOM 750 N N . ALA A 1 93 ? -1.806 7.696 30.400 1.00 86.69 93 ALA A N 1
ATOM 751 C CA . ALA A 1 93 ? -3.244 7.871 30.179 1.00 86.69 93 ALA A CA 1
ATOM 752 C C . ALA A 1 93 ? -3.551 8.968 29.150 1.00 86.69 93 ALA A C 1
ATOM 754 O O . ALA A 1 93 ? -4.475 8.820 28.353 1.00 86.69 93 ALA A O 1
ATOM 755 N N . SER A 1 94 ? -2.757 10.042 29.149 1.00 87.81 94 SER A N 1
ATOM 756 C CA . SER A 1 94 ? -2.958 11.194 28.267 1.00 87.81 94 SER A CA 1
ATOM 757 C C . SER A 1 94 ? -2.644 10.905 26.793 1.00 87.81 94 SER A C 1
ATOM 759 O O . SER A 1 94 ? -3.309 11.442 25.910 1.00 87.81 94 SER A O 1
ATOM 761 N N . ILE A 1 95 ? -1.672 10.029 26.515 1.00 89.69 95 ILE A N 1
ATOM 762 C CA . ILE A 1 95 ? -1.201 9.738 25.152 1.00 89.69 95 ILE A CA 1
ATOM 763 C C . ILE A 1 95 ? -1.922 8.542 24.510 1.00 89.69 95 ILE A C 1
ATOM 765 O O . ILE A 1 95 ? -1.999 8.446 23.285 1.00 89.69 95 ILE A O 1
ATOM 769 N N . LEU A 1 96 ? -2.498 7.642 25.314 1.00 87.50 96 LEU A N 1
ATOM 770 C CA . LEU A 1 96 ? -3.165 6.428 24.826 1.00 87.50 96 LEU A CA 1
ATOM 771 C C . LEU A 1 96 ? -4.276 6.671 23.790 1.00 87.50 96 LEU A C 1
ATOM 773 O O . LEU A 1 96 ? -4.299 5.930 22.807 1.00 87.50 96 LEU A O 1
ATOM 777 N N . PRO A 1 97 ? -5.163 7.679 23.932 1.00 88.69 97 PRO A N 1
ATOM 778 C CA . PRO A 1 97 ? -6.176 7.955 22.914 1.00 88.69 97 PRO A CA 1
ATOM 779 C C . PRO A 1 97 ? -5.572 8.272 21.545 1.00 88.69 97 PRO A C 1
ATOM 781 O O . PRO A 1 97 ? -6.127 7.874 20.528 1.00 88.69 97 PRO A O 1
ATOM 784 N N . VAL A 1 98 ? -4.421 8.949 21.521 1.00 88.81 98 VAL A N 1
ATOM 785 C CA . VAL A 1 98 ? -3.704 9.281 20.285 1.00 88.81 98 VAL A CA 1
ATOM 786 C C . VAL A 1 98 ? -3.033 8.035 19.705 1.00 88.81 98 VAL A C 1
ATOM 788 O O . VAL A 1 98 ? -3.131 7.793 18.508 1.00 88.81 98 VAL A O 1
ATOM 791 N N . MET A 1 99 ? -2.399 7.204 20.540 1.00 87.06 99 MET A N 1
ATOM 792 C CA . MET A 1 99 ? -1.730 5.973 20.087 1.00 87.06 99 MET A CA 1
ATOM 793 C C . MET A 1 99 ? -2.692 4.907 19.551 1.00 87.06 99 MET A C 1
ATOM 795 O O . MET A 1 99 ? -2.309 4.117 18.692 1.00 87.06 99 MET A O 1
ATOM 799 N N . LEU A 1 100 ? -3.914 4.853 20.083 1.00 86.69 100 LEU A N 1
ATOM 800 C CA . LEU A 1 100 ? -4.944 3.884 19.699 1.00 86.69 100 LEU A CA 1
ATOM 801 C C . LEU A 1 100 ? -5.979 4.470 18.733 1.00 86.69 100 LEU A C 1
ATOM 803 O O . LEU A 1 100 ? -6.986 3.819 18.447 1.00 86.69 100 LEU A O 1
ATOM 807 N N . ALA A 1 101 ? -5.762 5.693 18.246 1.00 88.25 101 ALA A N 1
ATOM 808 C CA . ALA A 1 101 ? -6.668 6.330 17.311 1.00 88.25 101 ALA A CA 1
ATOM 809 C C . ALA A 1 101 ? -6.752 5.511 16.014 1.00 88.25 101 ALA A C 1
ATOM 811 O O . ALA A 1 101 ? -5.770 5.337 15.298 1.00 88.25 101 ALA A O 1
ATOM 812 N N . SER A 1 102 ? -7.953 5.024 15.707 1.00 87.25 102 SER A N 1
ATOM 813 C CA . SER A 1 102 ? -8.284 4.358 14.441 1.00 87.25 102 SER A CA 1
ATOM 814 C C . SER A 1 102 ? -8.963 5.294 13.440 1.00 87.25 102 SER A C 1
ATOM 816 O O . SER A 1 102 ? -9.222 4.906 12.300 1.00 87.25 102 SER A O 1
ATOM 818 N N . LYS A 1 103 ? -9.281 6.519 13.871 1.00 89.69 103 LYS A N 1
ATOM 819 C CA . LYS A 1 103 ? -9.904 7.541 13.037 1.00 89.69 103 LYS A CA 1
ATOM 820 C C . LYS A 1 103 ? -8.901 8.041 11.995 1.00 89.69 103 LYS A C 1
ATOM 822 O O . LYS A 1 103 ? -7.714 8.185 12.284 1.00 89.69 103 LYS A O 1
ATOM 827 N N . LEU A 1 104 ? -9.392 8.296 10.786 1.00 88.50 104 LEU A N 1
ATOM 828 C CA . LEU A 1 104 ? -8.587 8.846 9.703 1.00 88.50 104 LEU A CA 1
ATOM 829 C C . LEU A 1 104 ? -8.121 10.271 10.039 1.00 88.50 104 LEU A C 1
ATOM 831 O O . LEU A 1 104 ? -8.723 10.983 10.843 1.00 88.50 104 LEU A O 1
ATOM 835 N N . LEU A 1 105 ? -7.038 10.697 9.391 1.00 92.44 105 LEU A N 1
ATOM 836 C CA . LEU A 1 105 ? -6.587 12.083 9.476 1.00 92.44 105 LEU A CA 1
ATOM 837 C C . LEU A 1 105 ? -7.595 13.015 8.780 1.00 92.44 105 LEU A C 1
ATOM 839 O O . LEU A 1 105 ? -8.156 12.614 7.759 1.00 92.44 105 LEU A O 1
ATOM 843 N N . PRO A 1 106 ? -7.785 14.265 9.246 1.00 93.81 106 PRO A N 1
ATOM 844 C CA . PRO A 1 106 ? -8.793 15.177 8.691 1.00 93.81 106 PRO A CA 1
ATOM 845 C C . PRO A 1 106 ? -8.704 15.381 7.169 1.00 93.81 106 PRO A C 1
ATOM 847 O O . PRO A 1 106 ? -9.726 15.417 6.481 1.00 93.81 106 PRO A O 1
ATOM 850 N N . GLU A 1 107 ? -7.488 15.464 6.622 1.00 92.81 107 GLU A N 1
ATOM 851 C CA . GLU A 1 107 ? -7.280 15.590 5.172 1.00 92.81 107 GLU A CA 1
ATOM 852 C C . GLU A 1 107 ? -7.731 14.333 4.414 1.00 92.81 107 GLU A C 1
ATOM 854 O O . GLU A 1 107 ? -8.379 14.430 3.373 1.00 92.81 107 GLU A O 1
ATOM 859 N N . MET A 1 108 ? -7.472 13.146 4.974 1.00 93.88 108 MET A N 1
ATOM 860 C CA . MET A 1 108 ? -7.913 11.871 4.402 1.00 93.88 108 MET A CA 1
ATOM 861 C C . MET A 1 108 ? -9.426 11.669 4.533 1.00 93.88 108 MET A C 1
ATOM 863 O O . MET A 1 108 ? -10.037 11.088 3.642 1.00 93.88 108 MET A O 1
ATOM 867 N N . GLU A 1 109 ? -10.043 12.144 5.619 1.00 93.62 109 GLU A N 1
ATOM 868 C CA . GLU A 1 109 ? -11.505 12.129 5.776 1.00 93.62 109 GLU A CA 1
ATOM 869 C C . GLU A 1 109 ? -12.180 12.986 4.714 1.00 93.62 109 GLU A C 1
ATOM 871 O O . GLU A 1 109 ? -13.157 12.560 4.100 1.00 93.62 109 GLU A O 1
ATOM 876 N N . THR A 1 110 ? -11.623 14.170 4.465 1.00 94.88 110 THR A N 1
ATOM 877 C CA . THR A 1 110 ? -12.138 15.092 3.454 1.00 94.88 110 THR A CA 1
ATOM 878 C C . THR A 1 110 ? -12.048 14.475 2.058 1.00 94.88 110 THR A C 1
ATOM 880 O O . THR A 1 110 ? -13.054 14.420 1.356 1.00 94.88 110 THR A O 1
ATOM 883 N N . ASP A 1 111 ? -10.886 13.936 1.676 1.00 95.38 111 ASP A N 1
ATOM 884 C CA . ASP A 1 111 ? -10.704 13.251 0.386 1.00 95.38 111 ASP A CA 1
ATOM 885 C C . ASP A 1 111 ? -11.618 12.020 0.242 1.00 95.38 111 ASP A C 1
ATOM 887 O O . ASP A 1 111 ? -12.229 11.806 -0.808 1.00 95.38 111 ASP A O 1
ATOM 891 N N . ASN A 1 112 ? -11.780 11.230 1.308 1.00 94.00 112 ASN A N 1
ATOM 892 C CA . ASN A 1 112 ? -12.682 10.082 1.307 1.00 94.00 112 ASN A CA 1
ATOM 893 C C . ASN A 1 112 ? -14.146 10.499 1.098 1.00 94.00 112 ASN A C 1
ATOM 895 O O . ASN A 1 112 ? -14.846 9.881 0.298 1.00 94.00 112 ASN A O 1
ATOM 899 N N . ASN A 1 113 ? -14.601 11.563 1.763 1.00 94.38 113 ASN A N 1
ATOM 900 C CA . ASN A 1 113 ? -15.964 12.069 1.604 1.00 94.38 113 ASN A CA 1
ATOM 901 C C . ASN A 1 113 ? -16.205 12.610 0.191 1.00 94.38 113 ASN A C 1
ATOM 903 O O . ASN A 1 113 ? -17.210 12.260 -0.416 1.00 94.38 113 ASN A O 1
ATOM 907 N N . VAL A 1 114 ? -15.249 13.348 -0.384 1.00 95.69 114 VAL A N 1
ATOM 908 C CA . VAL A 1 114 ? -15.337 13.820 -1.779 1.00 95.69 114 VAL A CA 1
ATOM 909 C C . VAL A 1 114 ? -15.475 12.647 -2.755 1.00 95.69 114 VAL A C 1
ATOM 911 O O . VAL A 1 114 ? -16.284 12.695 -3.682 1.00 95.69 114 VAL A O 1
ATOM 914 N N . LYS A 1 115 ? -14.719 11.562 -2.547 1.00 93.75 115 LYS A N 1
ATOM 915 C CA . LYS A 1 115 ? -14.821 10.349 -3.375 1.00 93.75 115 LYS A CA 1
ATOM 916 C C . LYS A 1 115 ? -16.161 9.641 -3.205 1.00 93.75 115 LYS A C 1
ATOM 918 O O . LYS A 1 115 ? -16.718 9.171 -4.195 1.00 93.75 115 LYS A O 1
ATOM 923 N N . ILE A 1 116 ? -16.677 9.562 -1.979 1.00 92.75 116 ILE A N 1
ATOM 924 C CA . ILE A 1 116 ? -18.005 9.004 -1.700 1.00 92.75 116 ILE A CA 1
ATOM 925 C C . ILE A 1 116 ? -19.081 9.837 -2.401 1.00 92.75 116 ILE A C 1
ATOM 927 O O . ILE A 1 116 ? -19.902 9.269 -3.115 1.00 92.75 116 ILE A O 1
ATOM 931 N N . ASP A 1 117 ? -19.038 11.161 -2.273 1.00 92.88 117 ASP A N 1
ATOM 932 C CA . ASP A 1 117 ? -20.004 12.065 -2.896 1.00 92.88 117 ASP A CA 1
ATOM 933 C C . ASP A 1 117 ? -19.984 11.935 -4.421 1.00 92.88 117 ASP A C 1
ATOM 935 O O . ASP A 1 117 ? -21.034 11.787 -5.044 1.00 92.88 117 ASP A O 1
ATOM 939 N N . HIS A 1 118 ? -18.794 11.883 -5.026 1.00 92.25 118 HIS A N 1
ATOM 940 C CA . HIS A 1 118 ? -18.643 11.654 -6.462 1.00 92.25 118 HIS A CA 1
ATOM 941 C C . HIS A 1 118 ? -19.210 10.293 -6.899 1.00 92.25 118 HIS A C 1
ATOM 943 O O . HIS A 1 118 ? -19.875 10.193 -7.927 1.00 92.25 118 HIS A O 1
ATOM 949 N N . LEU A 1 119 ? -18.970 9.223 -6.132 1.00 89.69 119 LEU A N 1
ATOM 950 C CA . LEU A 1 119 ? -19.530 7.898 -6.430 1.00 89.69 119 LEU A CA 1
ATOM 951 C C . LEU A 1 119 ? -21.058 7.874 -6.313 1.00 89.69 119 LEU A C 1
ATOM 953 O O . LEU A 1 119 ? -21.720 7.151 -7.061 1.00 89.69 119 LEU A O 1
ATOM 957 N N . LEU A 1 120 ? -21.609 8.640 -5.372 1.00 90.56 120 LEU A N 1
ATOM 958 C CA . LEU A 1 120 ? -23.041 8.700 -5.122 1.00 90.56 120 LEU A CA 1
ATOM 959 C C . LEU A 1 120 ? -23.773 9.661 -6.058 1.00 90.56 120 LEU A C 1
ATOM 961 O O . LEU A 1 120 ? -24.965 9.460 -6.268 1.00 90.56 120 LEU A O 1
ATOM 965 N N . GLN A 1 121 ? -23.095 10.641 -6.658 1.00 91.44 121 GLN A N 1
ATOM 966 C CA . GLN A 1 121 ? -23.693 11.666 -7.519 1.00 91.44 121 GLN A CA 1
ATOM 967 C C . GLN A 1 121 ? -24.639 11.084 -8.588 1.00 91.44 121 GLN A C 1
ATOM 969 O O . GLN A 1 121 ? -25.734 11.605 -8.792 1.00 91.44 121 GLN A O 1
ATOM 974 N N . ASP A 1 122 ? -24.262 9.966 -9.212 1.00 84.38 122 ASP A N 1
ATOM 975 C CA . ASP A 1 122 ? -25.053 9.318 -10.270 1.00 84.38 122 ASP A CA 1
ATOM 976 C C . ASP A 1 122 ? -26.240 8.487 -9.764 1.00 84.38 122 ASP A C 1
ATOM 978 O O . ASP A 1 122 ? -27.114 8.112 -10.547 1.00 84.38 122 ASP A O 1
ATOM 982 N N . VAL A 1 123 ? -26.236 8.106 -8.486 1.00 91.06 123 VAL A N 1
ATOM 983 C CA . VAL A 1 123 ? -27.197 7.153 -7.905 1.00 91.06 123 VAL A CA 1
ATOM 984 C C . VAL A 1 123 ? -28.016 7.758 -6.767 1.00 91.06 123 VAL A C 1
ATOM 986 O O . VAL A 1 123 ? -28.969 7.134 -6.312 1.00 91.06 123 VAL A O 1
ATOM 989 N N . GLN A 1 124 ? -27.709 8.982 -6.335 1.00 90.00 124 GLN A N 1
ATOM 990 C CA . GLN A 1 124 ? -28.336 9.646 -5.189 1.00 90.00 124 GLN A CA 1
ATOM 991 C C . GLN A 1 124 ? -29.857 9.811 -5.345 1.00 90.00 124 GLN A C 1
ATOM 993 O O . GLN A 1 124 ? -30.575 9.870 -4.350 1.00 90.00 124 GLN A O 1
ATOM 998 N N . SER A 1 125 ? -30.355 9.850 -6.585 1.00 90.81 125 SER A N 1
ATOM 999 C CA . SER A 1 125 ? -31.785 9.935 -6.906 1.00 90.81 125 SER A CA 1
ATOM 1000 C C . SER A 1 125 ? -32.557 8.625 -6.694 1.00 90.81 125 SER A C 1
ATOM 1002 O O . SER A 1 125 ? -33.788 8.642 -6.669 1.00 90.81 125 SER A O 1
ATOM 1004 N N . LEU A 1 126 ? -31.869 7.489 -6.542 1.00 91.62 126 LEU A N 1
ATOM 1005 C CA . LEU A 1 126 ? -32.479 6.170 -6.373 1.00 91.62 126 LEU A CA 1
ATOM 1006 C C . LEU A 1 126 ? -32.703 5.840 -4.886 1.00 91.62 126 LEU A C 1
ATOM 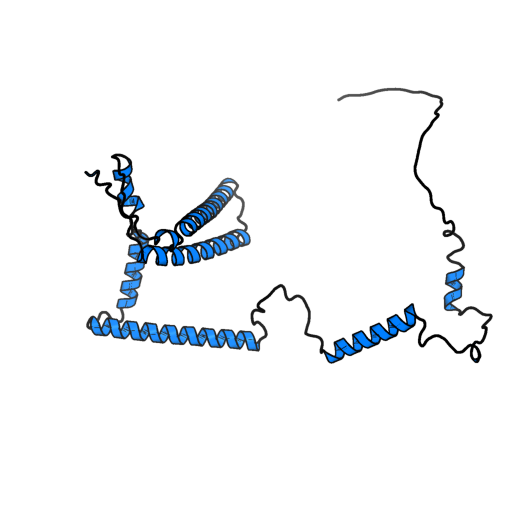1008 O O . LEU A 1 126 ? -31.952 6.309 -4.030 1.00 91.62 126 LEU A O 1
ATOM 1012 N N . PRO A 1 127 ? -33.670 4.970 -4.539 1.00 93.50 127 PRO A N 1
ATOM 1013 C CA . PRO A 1 127 ? -33.775 4.415 -3.190 1.00 93.50 127 PRO A CA 1
ATOM 1014 C C . PRO A 1 127 ? -32.502 3.660 -2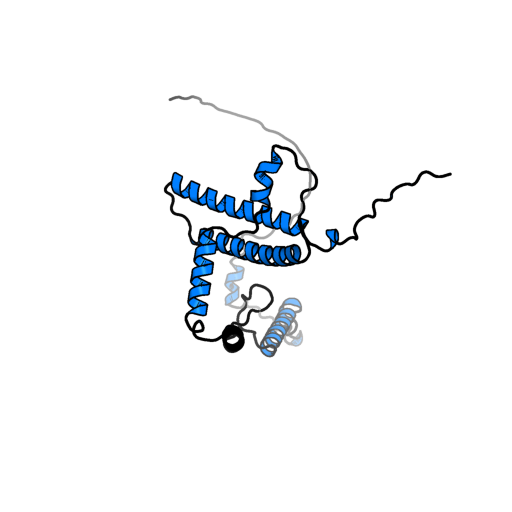.784 1.00 93.50 127 PRO A C 1
ATOM 1016 O O . PRO A 1 127 ? -31.911 2.961 -3.605 1.00 93.50 127 PRO A O 1
ATOM 1019 N N . VAL A 1 128 ? -32.117 3.724 -1.503 1.00 91.69 128 VAL A N 1
ATOM 1020 C CA . VAL A 1 128 ? -30.877 3.110 -0.974 1.00 91.69 128 VAL A CA 1
ATOM 1021 C C . VAL A 1 128 ? -30.661 1.648 -1.417 1.00 91.69 128 VAL A C 1
ATOM 1023 O O . VAL A 1 128 ? -29.546 1.328 -1.830 1.00 91.69 128 VAL A O 1
ATOM 1026 N N . PRO A 1 129 ? -31.673 0.752 -1.425 1.00 93.25 129 PRO A N 1
ATOM 1027 C CA . PRO A 1 129 ? -31.483 -0.609 -1.934 1.00 93.25 129 PRO A CA 1
ATOM 1028 C C . PRO A 1 129 ? -31.056 -0.654 -3.411 1.00 93.25 129 PRO A C 1
ATOM 1030 O O . PRO A 1 129 ? -30.131 -1.384 -3.760 1.00 93.25 129 PRO A O 1
ATOM 1033 N N . MET A 1 130 ? -31.662 0.183 -4.261 1.00 92.56 130 MET A N 1
ATOM 1034 C CA . MET A 1 130 ? -31.315 0.288 -5.683 1.00 92.56 130 MET A CA 1
ATOM 1035 C C . MET A 1 130 ? -29.944 0.935 -5.901 1.00 92.56 130 MET A C 1
ATOM 1037 O O . MET A 1 130 ? -29.238 0.553 -6.834 1.00 92.56 130 MET A O 1
ATOM 1041 N N . GLN A 1 131 ? -29.530 1.870 -5.036 1.00 92.00 131 GLN A N 1
ATOM 1042 C CA . GLN A 1 131 ? -28.165 2.410 -5.058 1.00 92.00 131 GLN A CA 1
ATOM 1043 C C . GLN A 1 131 ? -27.141 1.290 -4.849 1.00 92.00 131 GLN A C 1
ATOM 1045 O O . GLN A 1 131 ? -26.195 1.160 -5.624 1.00 92.00 131 GLN A O 1
ATOM 1050 N N . ILE A 1 132 ? -27.358 0.445 -3.835 1.00 92.62 132 ILE A N 1
ATOM 1051 C CA . ILE A 1 132 ? -26.465 -0.673 -3.508 1.00 92.62 132 ILE A CA 1
ATOM 1052 C C . ILE A 1 132 ? -26.385 -1.666 -4.671 1.00 92.62 132 ILE A C 1
ATOM 1054 O O . ILE A 1 132 ? -25.286 -2.084 -5.034 1.00 92.62 132 ILE A O 1
ATOM 1058 N N . GLU A 1 133 ? -27.520 -2.047 -5.260 1.00 94.06 133 GLU A N 1
ATOM 1059 C CA . GLU A 1 133 ? -27.546 -2.963 -6.408 1.00 94.06 133 GLU A CA 1
ATOM 1060 C C . GLU A 1 133 ? -26.827 -2.376 -7.625 1.00 94.06 133 GLU A C 1
ATOM 1062 O O . GLU A 1 133 ? -25.946 -3.028 -8.188 1.00 94.06 133 GLU A O 1
ATOM 1067 N N . THR A 1 134 ? -27.110 -1.115 -7.963 1.00 92.94 134 THR A N 1
ATOM 1068 C CA . THR A 1 134 ? -26.469 -0.413 -9.085 1.00 92.94 134 THR A CA 1
ATOM 1069 C C . THR A 1 134 ? -24.953 -0.329 -8.898 1.00 92.94 134 THR A C 1
ATOM 1071 O O . THR A 1 134 ? -24.187 -0.600 -9.825 1.00 92.94 134 THR A O 1
ATOM 1074 N N . LEU A 1 135 ? -24.487 0.014 -7.692 1.00 93.19 135 LEU A N 1
ATOM 1075 C CA . LEU A 1 135 ? -23.059 0.089 -7.382 1.00 93.19 135 LEU A CA 1
ATOM 1076 C C . LEU A 1 135 ? -22.391 -1.292 -7.429 1.00 93.19 135 LEU A C 1
ATOM 1078 O O . LEU A 1 135 ? -21.302 -1.418 -7.988 1.00 93.19 135 LEU A O 1
ATOM 1082 N N . LYS A 1 136 ? -23.041 -2.343 -6.911 1.00 94.69 136 LYS A N 1
ATOM 1083 C CA . LYS A 1 136 ? -22.536 -3.725 -7.006 1.00 94.69 136 LYS A CA 1
ATOM 1084 C C . LYS A 1 136 ? -22.400 -4.185 -8.455 1.00 94.69 136 LYS A C 1
ATOM 1086 O O . LYS A 1 136 ? -21.380 -4.777 -8.805 1.00 94.69 136 LYS A O 1
ATOM 1091 N N . GLU A 1 137 ? -23.386 -3.891 -9.297 1.00 95.38 137 GLU A N 1
ATOM 1092 C CA . GLU A 1 137 ? -23.337 -4.226 -10.721 1.00 95.38 137 GLU A CA 1
ATOM 1093 C C . GLU A 1 137 ? -22.189 -3.488 -11.428 1.00 95.38 137 GLU A C 1
ATOM 1095 O O . GLU A 1 137 ? -21.419 -4.103 -12.169 1.00 95.38 137 GLU A O 1
ATOM 1100 N N . ARG A 1 138 ? -22.013 -2.186 -11.151 1.00 93.62 138 ARG A N 1
ATOM 1101 C CA . ARG A 1 138 ? -20.884 -1.394 -11.672 1.00 93.62 138 ARG A CA 1
ATOM 1102 C C . ARG A 1 138 ? -19.535 -1.985 -11.249 1.00 93.62 138 ARG A C 1
ATOM 1104 O O . ARG A 1 138 ? -18.664 -2.154 -12.100 1.00 93.62 138 ARG A O 1
ATOM 1111 N N . ILE A 1 139 ? -19.369 -2.348 -9.973 1.00 95.31 139 ILE A N 1
ATOM 1112 C CA . ILE A 1 139 ? -18.151 -3.003 -9.462 1.00 95.31 139 ILE A CA 1
ATOM 1113 C C . ILE A 1 139 ? -17.882 -4.312 -10.215 1.00 95.31 139 ILE A C 1
ATOM 1115 O O . ILE A 1 139 ? -16.750 -4.549 -10.638 1.00 95.31 139 ILE A O 1
ATOM 1119 N N . GLY A 1 140 ? -18.915 -5.135 -10.425 1.00 97.19 140 GLY A N 1
ATOM 1120 C CA . GLY A 1 140 ? -18.808 -6.391 -11.171 1.00 97.19 140 GLY A CA 1
ATOM 1121 C C . GLY A 1 140 ? -18.328 -6.183 -12.609 1.00 97.19 140 GLY A C 1
ATOM 1122 O O . GLY A 1 140 ? -17.357 -6.813 -13.025 1.00 97.19 140 GLY A O 1
ATOM 1123 N N . LYS A 1 141 ? -18.939 -5.239 -13.337 1.00 96.62 141 LYS A N 1
ATOM 1124 C CA . LYS A 1 141 ? -18.543 -4.897 -14.715 1.00 96.62 141 LYS A CA 1
ATOM 1125 C C . LYS A 1 141 ? -17.100 -4.397 -14.791 1.00 96.62 141 LYS A C 1
ATOM 1127 O O . LYS A 1 141 ? -16.348 -4.828 -15.661 1.00 96.62 141 LYS A O 1
ATOM 1132 N N . ILE A 1 142 ? -16.688 -3.522 -13.871 1.00 96.31 142 ILE A N 1
ATOM 1133 C CA . ILE A 1 142 ? -15.306 -3.020 -13.819 1.00 96.31 142 ILE A CA 1
ATOM 1134 C C . ILE A 1 142 ? -14.329 -4.172 -13.557 1.00 96.31 142 ILE A C 1
ATOM 1136 O O . ILE A 1 142 ? -13.312 -4.278 -14.241 1.00 96.31 142 ILE A O 1
ATOM 1140 N N . ALA A 1 143 ? -14.635 -5.056 -12.606 1.00 97.25 143 ALA A N 1
ATOM 1141 C CA . ALA A 1 143 ? -13.791 -6.207 -12.296 1.00 97.25 143 ALA A CA 1
ATOM 1142 C C . ALA A 1 143 ? -13.644 -7.154 -13.499 1.00 97.25 143 ALA A C 1
ATOM 1144 O O . ALA A 1 143 ? -12.533 -7.595 -13.799 1.00 97.25 143 ALA A O 1
ATOM 1145 N N . GLU A 1 144 ? -14.737 -7.421 -14.217 1.00 97.56 144 GLU A N 1
ATOM 1146 C CA . GLU A 1 144 ? -14.729 -8.234 -15.433 1.00 97.56 144 GLU A CA 1
ATOM 1147 C C . GLU A 1 144 ? -13.851 -7.607 -16.524 1.00 97.56 144 GLU A C 1
ATOM 1149 O O . GLU A 1 144 ? -12.958 -8.267 -17.061 1.00 97.56 144 GLU A O 1
ATOM 1154 N N . VAL A 1 145 ? -14.050 -6.318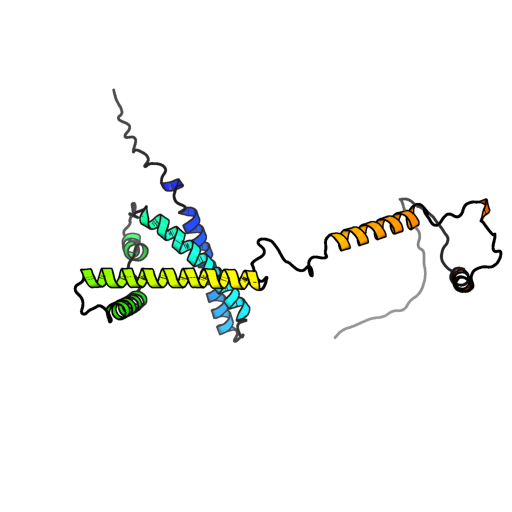 -16.814 1.00 97.94 145 VAL A N 1
ATOM 1155 C CA . VAL A 1 145 ? -13.273 -5.590 -17.826 1.00 97.94 145 VAL A CA 1
ATOM 1156 C C . VAL A 1 145 ? -11.786 -5.570 -17.468 1.00 97.94 145 VAL A C 1
ATOM 1158 O O . VAL A 1 145 ? -10.953 -5.876 -18.321 1.00 97.94 145 VAL A O 1
ATOM 1161 N N . CYS A 1 146 ? -11.434 -5.287 -16.212 1.00 97.31 146 CYS A N 1
ATOM 1162 C CA . CYS A 1 146 ? -10.048 -5.319 -15.740 1.00 97.31 146 CYS A CA 1
ATOM 1163 C C . CYS A 1 146 ? -9.430 -6.722 -15.854 1.00 97.31 146 CYS A C 1
ATOM 1165 O O . CYS A 1 146 ? -8.284 -6.862 -16.288 1.00 97.31 146 CYS A O 1
ATOM 1167 N N . GLY A 1 147 ? -10.185 -7.771 -15.512 1.00 96.69 147 GLY A N 1
ATOM 1168 C CA . GLY A 1 147 ? -9.747 -9.158 -15.667 1.00 96.69 147 GLY A CA 1
ATOM 1169 C C . GLY A 1 147 ? -9.501 -9.532 -17.131 1.00 96.69 147 GLY A C 1
ATOM 1170 O O . GLY A 1 147 ? -8.476 -10.137 -17.456 1.00 96.69 147 GLY A O 1
ATOM 1171 N N . ASN A 1 148 ? -10.399 -9.125 -18.028 1.00 96.88 148 ASN A N 1
ATOM 1172 C CA . ASN A 1 148 ? -10.268 -9.349 -19.466 1.00 96.88 148 ASN A CA 1
ATOM 1173 C C . ASN A 1 148 ? -9.086 -8.568 -20.056 1.00 96.88 148 ASN A C 1
ATOM 1175 O O . ASN A 1 148 ? -8.287 -9.146 -20.791 1.00 96.88 148 ASN A O 1
ATOM 1179 N N . ALA A 1 149 ? -8.903 -7.302 -19.675 1.00 97.25 149 ALA A N 1
ATOM 1180 C CA . ALA A 1 149 ? -7.742 -6.507 -20.071 1.00 97.25 149 ALA A CA 1
ATOM 1181 C C . ALA A 1 149 ? -6.425 -7.160 -19.615 1.00 97.25 149 ALA A C 1
ATOM 1183 O O . ALA A 1 149 ? -5.475 -7.248 -20.392 1.00 97.25 149 ALA A O 1
ATOM 1184 N N . GLY A 1 150 ? -6.381 -7.696 -18.390 1.00 94.81 150 GLY A N 1
ATOM 1185 C CA . GLY A 1 150 ? -5.233 -8.448 -17.885 1.00 94.81 150 GLY A CA 1
ATOM 1186 C C . GLY A 1 150 ? -4.908 -9.688 -18.724 1.00 94.81 150 GLY A C 1
ATOM 1187 O O . GLY A 1 150 ? -3.738 -9.928 -19.029 1.00 94.81 150 GLY A O 1
ATOM 1188 N N . LYS A 1 151 ? -5.928 -10.445 -19.152 1.00 95.88 151 LYS A N 1
ATOM 1189 C CA . LYS A 1 151 ? -5.757 -11.598 -20.056 1.00 95.88 151 LYS A CA 1
ATOM 1190 C C . LYS A 1 151 ? -5.220 -11.171 -21.419 1.00 95.88 151 LYS A C 1
ATOM 1192 O O . LYS A 1 151 ? -4.212 -11.712 -21.857 1.00 95.88 151 LYS A O 1
ATOM 1197 N N . VAL A 1 152 ? -5.822 -10.152 -22.035 1.00 96.75 152 VAL A N 1
ATOM 1198 C CA . VAL A 1 152 ? -5.376 -9.611 -23.331 1.00 96.75 152 VAL A CA 1
ATOM 1199 C C . VAL A 1 152 ? -3.920 -9.149 -23.260 1.00 96.75 152 VAL A C 1
ATOM 1201 O O . VAL A 1 152 ? -3.124 -9.488 -24.132 1.00 96.75 152 VAL A O 1
ATOM 1204 N N . LEU A 1 153 ? -3.533 -8.439 -22.196 1.00 94.56 153 LEU A N 1
ATOM 1205 C CA . LEU A 1 153 ? -2.146 -8.019 -21.985 1.00 94.56 153 LEU A CA 1
ATOM 1206 C C . LEU A 1 153 ? -1.203 -9.211 -21.785 1.00 94.56 153 LEU A C 1
ATOM 1208 O O . LEU A 1 153 ? -0.084 -9.199 -22.297 1.00 94.56 153 LEU A O 1
ATOM 1212 N N . ALA A 1 154 ? -1.630 -10.241 -21.053 1.00 93.19 154 ALA A N 1
ATOM 1213 C CA . ALA A 1 154 ? -0.837 -11.449 -20.860 1.00 93.19 154 ALA A CA 1
ATOM 1214 C C . ALA A 1 154 ? -0.643 -12.221 -22.174 1.00 93.19 154 ALA A C 1
ATOM 1216 O O . ALA A 1 154 ? 0.464 -12.685 -22.445 1.00 93.19 154 ALA A O 1
ATOM 1217 N N . ASP A 1 155 ? -1.682 -12.333 -22.997 1.00 93.75 155 ASP A N 1
ATOM 1218 C CA . ASP A 1 155 ? -1.626 -13.044 -24.273 1.00 93.75 155 ASP A CA 1
ATOM 1219 C C . ASP A 1 155 ? -0.834 -12.265 -25.322 1.00 93.75 155 ASP A C 1
ATOM 1221 O O . ASP A 1 155 ? 0.013 -12.854 -25.990 1.00 93.75 155 ASP A O 1
ATOM 1225 N N . ALA A 1 156 ? -0.982 -10.939 -25.380 1.00 92.69 156 ALA A N 1
ATOM 1226 C CA . ALA A 1 156 ? -0.110 -10.081 -26.178 1.00 92.69 156 ALA A CA 1
ATOM 1227 C C . ALA A 1 156 ? 1.357 -10.254 -25.757 1.00 92.69 156 ALA A C 1
ATOM 1229 O O . ALA A 1 156 ? 2.231 -10.482 -26.590 1.00 92.69 156 ALA A O 1
ATOM 1230 N N . ARG A 1 157 ? 1.639 -10.239 -24.448 1.00 91.19 157 ARG A N 1
ATOM 1231 C CA . ARG A 1 157 ? 2.995 -10.444 -23.928 1.00 91.19 157 ARG A CA 1
ATOM 1232 C C . ARG A 1 157 ? 3.575 -11.803 -24.347 1.00 91.19 157 ARG A C 1
ATOM 1234 O O . ARG A 1 157 ? 4.753 -11.861 -24.687 1.00 91.19 157 ARG A O 1
ATOM 1241 N N . LYS A 1 158 ? 2.774 -12.875 -24.354 1.00 92.44 158 LYS A N 1
ATOM 1242 C CA . LYS A 1 158 ? 3.195 -14.191 -24.875 1.00 92.44 158 LYS A CA 1
ATOM 1243 C C . LYS A 1 158 ? 3.430 -14.156 -26.385 1.00 92.44 158 LYS A C 1
ATOM 1245 O O . LYS A 1 158 ? 4.459 -14.649 -26.830 1.00 92.44 158 LYS A O 1
ATOM 1250 N N . ALA A 1 159 ? 2.516 -13.560 -27.151 1.00 91.50 159 ALA A N 1
ATOM 1251 C CA . ALA A 1 159 ? 2.606 -13.468 -28.608 1.00 91.50 159 ALA A CA 1
ATOM 1252 C C . ALA A 1 159 ? 3.864 -12.713 -29.070 1.00 91.50 159 ALA A C 1
ATOM 1254 O O . ALA A 1 159 ? 4.484 -13.100 -30.055 1.00 91.50 159 ALA A O 1
ATOM 1255 N N . TYR A 1 160 ? 4.281 -11.688 -28.322 1.00 90.62 160 TYR A N 1
ATOM 1256 C CA . TYR A 1 160 ? 5.510 -10.931 -28.581 1.00 90.62 160 TYR A CA 1
ATOM 1257 C C . TYR A 1 160 ? 6.770 -11.526 -27.928 1.00 90.62 160 TYR A C 1
ATOM 1259 O O . TYR A 1 160 ? 7.825 -10.901 -27.975 1.00 90.62 160 TYR A O 1
ATOM 1267 N N . GLY A 1 161 ? 6.690 -12.694 -27.277 1.00 84.62 161 GLY A N 1
ATOM 1268 C CA . GLY A 1 161 ? 7.840 -13.304 -26.593 1.00 84.62 161 GLY A CA 1
ATOM 1269 C C . GLY A 1 161 ? 8.355 -12.516 -25.378 1.00 84.62 161 GLY A C 1
ATOM 1270 O O . GLY A 1 161 ? 9.431 -12.801 -24.867 1.00 84.62 161 GLY A O 1
ATOM 1271 N N . LEU A 1 162 ? 7.585 -11.545 -24.880 1.00 80.75 162 LEU A N 1
ATOM 1272 C CA . LEU A 1 162 ? 7.912 -10.695 -23.729 1.00 80.75 162 LEU A CA 1
ATOM 1273 C C . LEU A 1 162 ? 7.462 -11.315 -22.394 1.00 80.75 162 LEU A C 1
ATOM 1275 O O . LEU A 1 162 ? 7.421 -10.632 -21.366 1.00 80.75 162 LEU A O 1
ATOM 1279 N N . ALA A 1 163 ? 7.010 -12.575 -22.404 1.00 72.31 163 ALA A N 1
ATOM 1280 C CA . ALA A 1 163 ? 6.529 -13.254 -21.207 1.00 72.31 163 ALA A CA 1
ATOM 1281 C C . ALA A 1 163 ? 7.654 -13.291 -20.163 1.00 72.31 163 ALA A C 1
ATOM 1283 O O . ALA A 1 163 ? 8.791 -13.584 -20.530 1.00 72.31 163 ALA A O 1
ATOM 1284 N N . PRO A 1 164 ? 7.382 -13.009 -18.872 1.00 60.16 164 PRO A N 1
ATOM 1285 C CA . PRO A 1 164 ? 8.427 -13.059 -17.865 1.00 60.16 164 PRO A CA 1
ATOM 1286 C C . PRO A 1 164 ? 8.916 -14.504 -17.792 1.00 60.16 164 PRO A C 1
ATOM 1288 O O . PRO A 1 164 ? 8.190 -15.381 -17.316 1.00 60.16 164 PRO A O 1
ATOM 1291 N N . GLN A 1 165 ? 10.126 -14.762 -18.284 1.00 57.34 165 GLN A N 1
ATOM 1292 C CA . GLN A 1 165 ? 10.841 -15.990 -17.979 1.00 57.34 165 GLN A CA 1
ATOM 1293 C C . GLN A 1 165 ? 10.988 -16.020 -16.463 1.00 57.34 165 GLN A C 1
ATOM 1295 O O . GLN A 1 165 ? 11.709 -15.220 -15.867 1.00 57.34 165 GLN A O 1
ATOM 1300 N N . ARG A 1 166 ? 10.212 -16.887 -15.809 1.00 52.97 166 ARG A N 1
ATOM 1301 C CA . ARG A 1 166 ? 10.384 -17.164 -14.386 1.00 52.97 166 ARG A CA 1
ATOM 1302 C C . ARG A 1 166 ? 11.761 -17.812 -14.216 1.00 52.97 166 ARG A C 1
ATOM 1304 O O . ARG A 1 166 ? 11.875 -19.025 -14.323 1.00 52.97 166 ARG A O 1
ATOM 1311 N N . GLY A 1 167 ? 12.779 -16.988 -13.974 1.00 43.81 167 GLY A N 1
ATOM 1312 C CA . GLY A 1 167 ? 14.127 -17.409 -13.592 1.00 43.81 167 GLY A CA 1
ATOM 1313 C C . GLY A 1 167 ? 15.248 -16.724 -14.378 1.00 43.81 167 GLY A C 1
ATOM 1314 O O . GLY A 1 167 ? 15.593 -17.175 -15.460 1.00 43.81 167 GLY A O 1
ATOM 1315 N N . GLY A 1 168 ? 15.874 -15.709 -13.770 1.00 41.38 168 GLY A N 1
ATOM 1316 C CA . GLY A 1 168 ? 17.266 -15.311 -14.041 1.00 41.38 168 GLY A CA 1
ATOM 1317 C C . GLY A 1 168 ? 17.564 -14.563 -15.352 1.00 41.38 168 GLY A C 1
ATOM 1318 O O . GLY A 1 168 ? 16.731 -14.513 -16.252 1.00 41.38 168 GLY A O 1
ATOM 1319 N N . PRO A 1 169 ? 18.746 -13.919 -15.453 1.00 43.28 169 PRO A N 1
ATOM 1320 C CA . PRO A 1 169 ? 19.070 -12.990 -16.531 1.00 43.28 169 PRO A CA 1
ATOM 1321 C C . PRO A 1 169 ? 19.246 -13.737 -17.857 1.00 43.28 169 PRO A C 1
ATOM 1323 O O . PRO A 1 169 ? 20.251 -14.406 -18.086 1.00 43.28 169 PRO A O 1
ATOM 1326 N N . SER A 1 170 ? 18.266 -13.593 -18.749 1.00 43.38 170 SER A N 1
ATOM 1327 C CA . SER A 1 170 ? 18.353 -14.073 -20.126 1.00 43.38 170 SER A CA 1
ATOM 1328 C C . SER A 1 170 ? 19.188 -13.101 -20.960 1.00 43.38 170 SER A C 1
ATOM 1330 O O . SER A 1 170 ? 18.664 -12.187 -21.590 1.00 43.38 170 SER A O 1
ATOM 1332 N N . MET A 1 171 ? 20.502 -13.313 -20.952 1.00 43.19 171 MET A N 1
ATOM 1333 C CA . MET A 1 171 ? 21.425 -12.806 -21.968 1.00 43.19 171 MET A CA 1
ATOM 1334 C C . MET A 1 171 ? 22.033 -14.000 -22.703 1.00 43.19 171 MET A C 1
ATOM 1336 O O . MET A 1 171 ? 23.231 -14.240 -22.611 1.00 43.19 171 MET A O 1
ATOM 1340 N N . LEU A 1 172 ? 21.212 -14.779 -23.409 1.00 41.34 172 LEU A N 1
ATOM 1341 C CA . LEU A 1 172 ? 21.717 -15.666 -24.454 1.00 41.34 172 LEU A CA 1
ATOM 1342 C C . LEU A 1 172 ? 20.851 -15.515 -25.709 1.00 41.34 172 LEU A C 1
ATOM 1344 O O . LEU A 1 172 ? 19.622 -15.505 -25.602 1.00 41.34 172 LEU A O 1
ATOM 1348 N N . PRO A 1 173 ? 21.481 -15.337 -26.884 1.00 43.91 173 PRO A N 1
ATOM 1349 C CA . PRO A 1 173 ? 20.771 -15.151 -28.135 1.00 43.91 173 PRO A CA 1
ATOM 1350 C C . PRO A 1 173 ? 20.041 -16.440 -28.506 1.00 43.91 173 PRO A C 1
ATOM 1352 O O . PRO A 1 173 ? 20.528 -17.533 -28.231 1.00 43.91 173 PRO A O 1
ATOM 1355 N N . THR A 1 174 ? 18.867 -16.252 -29.111 1.00 48.38 174 THR A N 1
ATOM 1356 C CA . THR A 1 174 ? 18.125 -17.167 -29.986 1.00 48.38 174 THR A CA 1
ATOM 1357 C C . THR A 1 174 ? 18.505 -18.637 -29.842 1.00 48.38 174 THR A C 1
ATOM 1359 O O . THR A 1 174 ? 19.548 -19.056 -30.332 1.00 48.38 174 THR A O 1
ATOM 1362 N N . THR A 1 175 ? 17.626 -19.416 -29.208 1.00 54.72 175 THR A N 1
ATOM 1363 C CA . THR A 1 175 ? 17.688 -20.882 -29.122 1.00 54.72 175 THR A CA 1
ATOM 1364 C C . THR A 1 175 ? 18.179 -21.488 -30.440 1.00 54.72 175 THR A C 1
ATOM 1366 O O . THR A 1 175 ? 17.416 -21.592 -31.401 1.00 54.72 175 THR A O 1
ATOM 1369 N N . MET A 1 176 ? 19.466 -21.837 -30.488 1.00 57.22 176 MET A N 1
ATOM 1370 C CA . MET A 1 176 ? 20.076 -22.566 -31.593 1.00 57.22 176 MET A CA 1
ATOM 1371 C C . MET A 1 176 ? 19.345 -23.900 -31.718 1.00 57.22 176 MET A C 1
ATOM 1373 O O . MET A 1 176 ? 19.137 -24.584 -30.712 1.00 57.22 176 MET A O 1
ATOM 1377 N N . ASP A 1 177 ? 18.905 -24.230 -32.932 1.00 68.56 177 ASP A N 1
ATOM 1378 C CA . ASP A 1 177 ? 18.159 -25.456 -33.196 1.00 68.56 177 ASP A CA 1
ATOM 1379 C C . ASP A 1 177 ? 18.958 -26.665 -32.689 1.00 68.56 177 ASP A C 1
ATOM 1381 O O . ASP A 1 177 ? 20.170 -26.768 -32.905 1.00 68.56 177 ASP A O 1
ATOM 1385 N N . LYS A 1 178 ? 18.291 -27.577 -31.977 1.00 72.56 178 LYS A N 1
ATOM 1386 C CA . LYS A 1 178 ? 18.938 -28.691 -31.267 1.00 72.56 178 LYS A CA 1
ATOM 1387 C C . LYS A 1 178 ? 19.756 -29.566 -32.227 1.00 72.56 178 LYS A C 1
ATOM 1389 O O . LYS A 1 178 ? 20.825 -30.045 -31.858 1.00 72.56 178 LYS A O 1
ATOM 1394 N N . ALA A 1 179 ? 19.303 -29.674 -33.477 1.00 69.75 179 ALA A N 1
ATOM 1395 C CA . ALA A 1 179 ? 20.004 -30.368 -34.551 1.00 69.75 179 ALA A CA 1
ATOM 1396 C C . ALA A 1 179 ? 21.309 -29.668 -34.981 1.00 69.75 179 ALA A C 1
ATOM 1398 O O . ALA A 1 179 ? 22.304 -30.329 -35.279 1.00 69.75 179 ALA A O 1
ATOM 1399 N N . GLN A 1 180 ? 21.345 -28.332 -34.987 1.00 73.00 180 GLN A N 1
ATOM 1400 C CA . GLN A 1 180 ? 22.566 -27.577 -35.287 1.00 73.00 180 GLN A CA 1
ATOM 1401 C C . GLN A 1 180 ? 23.575 -27.677 -34.138 1.00 73.00 180 GLN A C 1
ATOM 1403 O O . GLN A 1 180 ? 24.770 -27.831 -34.387 1.00 73.00 180 GLN A O 1
ATOM 1408 N N . ALA A 1 181 ? 23.097 -27.673 -32.890 1.00 77.31 181 ALA A N 1
ATOM 1409 C CA . ALA A 1 181 ? 23.941 -27.851 -31.711 1.00 77.31 181 ALA A CA 1
ATOM 1410 C C . ALA A 1 181 ? 24.604 -29.241 -31.663 1.00 77.31 181 ALA A C 1
ATOM 1412 O O . ALA A 1 181 ? 25.795 -29.346 -31.366 1.00 77.31 181 ALA A O 1
ATOM 1413 N N . GLU A 1 182 ? 23.867 -30.304 -31.998 1.00 79.06 182 GLU A N 1
ATOM 1414 C CA . GLU A 1 182 ? 24.423 -31.662 -32.067 1.00 79.06 182 GLU A CA 1
ATOM 1415 C C . GLU A 1 182 ? 25.466 -31.809 -33.176 1.00 79.06 182 GLU A C 1
ATOM 1417 O O . GLU A 1 182 ? 26.524 -32.389 -32.931 1.00 79.06 182 GLU A O 1
ATOM 1422 N N . LYS A 1 183 ? 25.233 -31.205 -34.347 1.00 82.44 183 LYS A N 1
ATOM 1423 C CA . LYS A 1 183 ? 26.186 -31.241 -35.464 1.00 82.44 183 LYS A CA 1
ATOM 1424 C C . LYS A 1 183 ? 27.501 -30.526 -35.138 1.00 82.44 183 LYS A C 1
ATOM 1426 O O . LYS A 1 183 ? 28.570 -31.025 -35.477 1.00 82.44 183 LYS A O 1
ATOM 1431 N N . ILE A 1 184 ? 27.432 -29.385 -34.449 1.00 79.88 184 ILE A N 1
ATOM 1432 C CA . ILE A 1 184 ? 28.625 -28.650 -33.998 1.00 79.88 184 ILE A CA 1
ATOM 1433 C C . ILE A 1 184 ? 29.407 -29.479 -32.974 1.00 79.88 184 ILE A C 1
ATOM 1435 O O . ILE A 1 184 ? 30.626 -29.594 -33.078 1.00 79.88 184 ILE A O 1
ATOM 1439 N N . ARG A 1 185 ? 28.711 -30.114 -32.025 1.00 83.81 185 A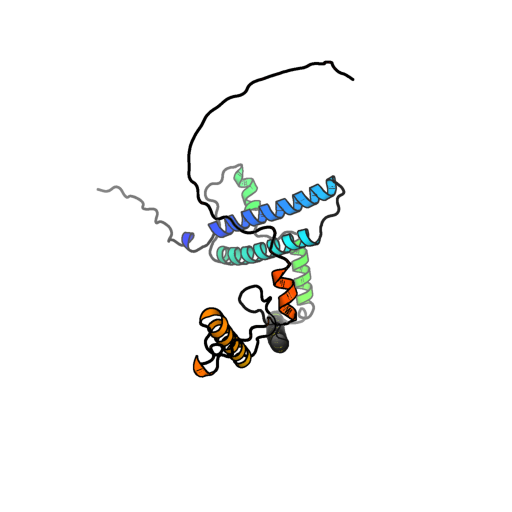RG A N 1
ATOM 1440 C CA . ARG A 1 185 ? 29.342 -30.975 -31.016 1.00 83.81 185 ARG A CA 1
ATOM 1441 C C . ARG A 1 185 ? 30.023 -32.197 -31.639 1.00 83.81 185 ARG A C 1
ATOM 1443 O O . ARG A 1 185 ? 31.094 -32.599 -31.197 1.00 83.81 185 ARG A O 1
ATOM 1450 N N . GLU A 1 186 ? 29.411 -32.794 -32.657 1.00 84.50 186 GLU A N 1
ATOM 1451 C CA . GLU A 1 186 ? 29.987 -33.929 -33.383 1.00 84.50 186 GLU A CA 1
ATOM 1452 C C . GLU A 1 186 ? 31.250 -33.524 -34.156 1.00 84.50 186 GLU A C 1
ATOM 1454 O O . GLU A 1 186 ? 32.266 -34.216 -34.086 1.00 84.50 186 GLU A O 1
ATOM 1459 N N . GLN A 1 187 ? 31.229 -32.360 -34.816 1.00 85.44 187 GLN A N 1
ATOM 1460 C CA . GLN A 1 187 ? 32.410 -31.806 -35.484 1.00 85.44 187 GLN A CA 1
ATOM 1461 C C . GLN A 1 187 ? 33.538 -31.470 -34.503 1.00 85.44 187 GLN A C 1
ATOM 1463 O O . GLN A 1 187 ? 34.695 -31.779 -34.782 1.00 85.44 187 GLN A O 1
ATOM 1468 N N . GLU A 1 188 ? 33.221 -30.895 -33.343 1.00 83.69 188 GLU A N 1
ATOM 1469 C CA . GLU A 1 188 ? 34.209 -30.636 -32.293 1.00 83.69 188 GLU A CA 1
ATOM 1470 C C . GLU A 1 188 ? 34.840 -31.939 -31.785 1.00 83.69 188 GLU A C 1
ATOM 1472 O O . GLU A 1 188 ? 36.056 -32.011 -31.618 1.00 83.69 188 GLU A O 1
ATOM 1477 N N . ASN A 1 189 ? 34.038 -32.990 -31.588 1.00 83.94 189 ASN A N 1
ATOM 1478 C CA . ASN A 1 189 ? 34.544 -34.277 -31.123 1.00 83.94 189 ASN A CA 1
ATOM 1479 C C . ASN A 1 189 ? 35.484 -34.927 -32.150 1.00 83.94 189 ASN A C 1
ATOM 1481 O O . ASN A 1 189 ? 36.543 -35.427 -31.777 1.00 83.94 189 ASN A O 1
ATOM 1485 N N . MET A 1 190 ? 35.148 -34.855 -33.444 1.00 81.12 190 MET A N 1
ATOM 1486 C CA . MET A 1 190 ? 36.033 -35.325 -34.518 1.00 81.12 190 MET A CA 1
ATOM 1487 C C . MET A 1 190 ? 37.349 -34.541 -34.566 1.00 81.12 190 MET A C 1
ATOM 1489 O O . MET A 1 190 ? 38.417 -35.140 -34.673 1.00 81.12 190 MET A O 1
ATOM 1493 N N . LEU A 1 191 ? 37.299 -33.211 -34.442 1.00 81.06 191 LEU A N 1
ATOM 1494 C CA . LEU A 1 191 ? 38.509 -32.384 -34.409 1.00 81.06 191 LEU A CA 1
ATOM 1495 C C . LEU A 1 191 ? 39.362 -32.685 -33.175 1.00 81.06 191 LEU A C 1
ATOM 1497 O O . LEU A 1 191 ? 40.581 -32.784 -33.277 1.00 81.06 191 LEU A O 1
ATOM 1501 N N . ARG A 1 192 ? 38.733 -32.880 -32.014 1.00 82.31 192 ARG A N 1
ATOM 1502 C CA . ARG A 1 192 ? 39.432 -33.233 -30.777 1.00 82.31 192 ARG A CA 1
ATOM 1503 C C . ARG A 1 192 ? 40.103 -34.607 -30.879 1.00 82.31 192 ARG A C 1
ATOM 1505 O O . ARG A 1 192 ? 41.247 -34.728 -30.449 1.00 82.31 192 ARG A O 1
ATOM 1512 N N . ALA A 1 193 ? 39.445 -35.602 -31.473 1.00 77.69 193 ALA A N 1
ATOM 1513 C CA . ALA A 1 193 ? 40.033 -36.921 -31.722 1.00 77.69 193 ALA A CA 1
ATOM 1514 C C . ALA A 1 193 ? 41.216 -36.842 -32.706 1.00 77.69 193 ALA A C 1
ATOM 1516 O O . ALA A 1 193 ? 42.291 -37.377 -32.437 1.00 77.69 193 ALA A O 1
ATOM 1517 N N . ALA A 1 194 ? 41.075 -36.080 -33.794 1.00 77.12 194 ALA A N 1
ATOM 1518 C CA . ALA A 1 194 ? 42.153 -35.878 -34.760 1.00 77.12 194 ALA A CA 1
ATOM 1519 C C . ALA A 1 194 ? 43.369 -35.154 -34.152 1.00 77.12 194 ALA A C 1
ATOM 1521 O O . ALA A 1 194 ? 44.507 -35.533 -34.423 1.00 77.12 194 ALA A O 1
ATOM 1522 N N . VAL A 1 195 ? 43.148 -34.140 -33.307 1.00 77.25 195 VAL A N 1
ATOM 1523 C CA . VAL A 1 195 ? 44.225 -33.363 -32.666 1.00 77.25 195 VAL A CA 1
ATOM 1524 C C . VAL A 1 195 ? 44.922 -34.152 -31.557 1.00 77.25 195 VAL A C 1
ATOM 1526 O O . VAL A 1 195 ? 46.147 -34.122 -31.471 1.00 77.25 195 VAL A O 1
ATOM 1529 N N . ASN A 1 196 ? 44.168 -34.858 -30.714 1.00 76.12 196 ASN A N 1
ATOM 1530 C CA . ASN A 1 196 ? 44.736 -35.527 -29.542 1.00 76.12 196 ASN A CA 1
ATOM 1531 C C . ASN A 1 196 ? 45.260 -36.933 -29.851 1.00 76.12 196 ASN A C 1
ATOM 1533 O O . ASN A 1 196 ? 46.277 -37.346 -29.297 1.00 76.12 196 ASN A O 1
ATOM 1537 N N . GLU A 1 197 ? 44.577 -37.676 -30.722 1.00 73.19 197 GLU A N 1
ATOM 1538 C CA . GLU A 1 197 ? 44.853 -39.099 -30.969 1.00 73.19 197 GLU A CA 1
ATOM 1539 C C . GLU A 1 197 ? 45.452 -39.342 -32.367 1.00 73.19 197 GLU A C 1
ATOM 1541 O O . GLU A 1 197 ? 46.007 -40.412 -32.652 1.00 73.19 197 GLU A O 1
ATOM 1546 N N . GLY A 1 198 ? 45.420 -38.325 -33.239 1.00 67.38 198 GLY A N 1
ATOM 1547 C CA . GLY A 1 198 ? 45.903 -38.415 -34.620 1.00 67.38 198 GLY A CA 1
ATOM 1548 C C . GLY A 1 198 ? 45.012 -39.281 -35.515 1.00 67.38 198 GLY A C 1
ATOM 1549 O O . GLY A 1 198 ? 45.437 -39.682 -36.605 1.00 67.38 198 GLY A O 1
ATOM 1550 N N . GLU A 1 199 ? 43.807 -39.616 -35.051 1.00 65.88 199 GLU A N 1
ATOM 1551 C CA . GLU A 1 199 ? 42.855 -40.459 -35.765 1.00 65.88 199 GLU A CA 1
ATOM 1552 C C . GLU A 1 199 ? 42.352 -39.721 -37.021 1.00 65.88 199 GLU A C 1
ATOM 1554 O O . GLU A 1 199 ? 41.976 -38.553 -36.966 1.00 65.88 199 GLU A O 1
ATOM 1559 N N . GLY A 1 200 ? 42.437 -40.361 -38.193 1.00 64.62 200 GLY A N 1
ATOM 1560 C CA . GLY A 1 200 ? 42.088 -39.749 -39.486 1.00 64.62 200 GLY A CA 1
ATOM 1561 C C . GLY A 1 200 ? 43.185 -38.911 -40.169 1.00 64.62 200 GLY A C 1
ATOM 1562 O O . GLY A 1 200 ? 43.035 -38.596 -41.346 1.00 64.62 200 GLY A O 1
ATOM 1563 N N . ILE A 1 201 ? 44.303 -38.597 -39.494 1.00 58.38 201 ILE A N 1
ATOM 1564 C CA . ILE A 1 201 ? 45.475 -37.905 -40.092 1.00 58.38 201 ILE A CA 1
ATOM 1565 C C . ILE A 1 201 ? 46.671 -38.863 -40.276 1.00 58.38 201 ILE A C 1
ATOM 1567 O O . ILE A 1 201 ? 47.566 -38.629 -41.091 1.00 58.38 201 ILE A O 1
ATOM 1571 N N . ARG A 1 202 ? 46.703 -39.984 -39.546 1.00 57.94 202 ARG A N 1
ATOM 1572 C CA . ARG A 1 202 ? 47.769 -40.990 -39.655 1.00 57.94 202 ARG A CA 1
ATOM 1573 C C . ARG A 1 202 ? 47.645 -41.821 -40.938 1.00 57.94 202 ARG A C 1
ATOM 1575 O O . ARG A 1 202 ? 46.849 -42.750 -41.010 1.00 57.94 202 ARG A O 1
ATOM 1582 N N . LEU A 1 203 ? 48.494 -41.521 -41.922 1.00 56.94 203 LEU A N 1
ATOM 1583 C CA . LEU A 1 203 ? 48.687 -42.350 -43.118 1.00 56.94 203 LEU A CA 1
ATOM 1584 C C . LEU A 1 203 ? 49.334 -43.711 -42.755 1.00 56.94 203 LEU A C 1
ATOM 1586 O O . LEU A 1 203 ? 50.273 -43.737 -41.938 1.00 56.94 203 LEU A O 1
ATOM 1590 N N . PRO A 1 204 ? 48.881 -44.830 -43.365 1.00 58.53 204 PRO A N 1
ATOM 1591 C CA . PRO A 1 204 ? 49.521 -46.141 -43.246 1.00 58.53 204 PRO A CA 1
ATOM 1592 C C . PRO A 1 204 ? 51.020 -46.066 -43.581 1.00 58.53 204 PRO A C 1
ATOM 1594 O O . PRO A 1 204 ? 51.414 -45.261 -44.431 1.00 58.53 204 PRO A O 1
ATOM 1597 N N . PRO A 1 205 ? 51.883 -46.858 -42.917 1.00 57.28 205 PRO A N 1
ATOM 1598 C CA . PRO A 1 205 ? 53.340 -46.786 -43.085 1.00 57.28 205 PRO A CA 1
ATOM 1599 C C . PRO A 1 205 ? 53.812 -46.955 -44.541 1.00 57.28 205 PRO A C 1
ATOM 1601 O O . PRO A 1 205 ? 54.838 -46.403 -44.922 1.00 57.28 205 PRO A O 1
ATOM 1604 N N . ASP A 1 206 ? 53.020 -47.640 -45.352 1.00 55.47 206 ASP A N 1
ATOM 1605 C CA . ASP A 1 206 ? 53.182 -47.956 -46.767 1.00 55.47 206 ASP A CA 1
ATOM 1606 C C . ASP A 1 206 ? 52.850 -46.787 -47.724 1.00 55.47 206 ASP A C 1
ATOM 1608 O O . ASP A 1 206 ? 53.209 -46.839 -48.898 1.00 55.47 206 ASP A O 1
ATOM 1612 N N . GLN A 1 207 ? 52.255 -45.692 -47.228 1.00 56.00 207 GLN A N 1
ATOM 1613 C CA . GLN A 1 207 ? 51.992 -44.455 -47.991 1.00 56.00 207 GLN A CA 1
ATOM 1614 C C . GLN A 1 207 ? 52.871 -43.268 -47.561 1.00 56.00 207 GLN A C 1
ATOM 1616 O O . GLN A 1 207 ? 52.682 -42.141 -48.022 1.00 56.00 207 GLN A O 1
ATOM 1621 N N . ARG A 1 208 ? 53.844 -43.488 -46.670 1.00 57.78 208 ARG A N 1
ATOM 1622 C CA . ARG A 1 208 ? 54.744 -42.431 -46.193 1.00 57.78 208 ARG A CA 1
ATOM 1623 C C . ARG A 1 208 ? 55.822 -42.138 -47.239 1.00 57.78 208 ARG A C 1
ATOM 1625 O O . ARG A 1 208 ? 56.797 -42.873 -47.348 1.00 57.78 208 ARG A O 1
ATOM 1632 N N . GLN A 1 209 ? 55.684 -41.040 -47.976 1.00 54.81 209 GLN A N 1
ATOM 1633 C CA . GLN A 1 209 ? 56.803 -40.446 -48.711 1.00 54.81 209 GLN A CA 1
ATOM 1634 C C . GLN A 1 209 ? 57.625 -39.577 -47.756 1.00 54.81 209 GLN A C 1
ATOM 1636 O O . GLN A 1 209 ? 57.104 -38.646 -47.148 1.00 54.81 209 GLN A O 1
ATOM 1641 N N . ILE A 1 210 ? 58.917 -39.883 -47.615 1.00 57.38 210 ILE A N 1
ATOM 1642 C CA . ILE A 1 210 ? 59.863 -39.001 -46.927 1.00 57.38 210 ILE A CA 1
ATOM 1643 C C . ILE A 1 210 ? 60.149 -37.845 -47.886 1.00 57.38 210 ILE A C 1
ATOM 1645 O O . ILE A 1 210 ? 60.959 -37.973 -48.800 1.00 57.38 210 ILE A O 1
ATOM 1649 N N . THR A 1 211 ? 59.452 -36.726 -47.717 1.00 46.50 211 THR A N 1
ATOM 1650 C CA . THR A 1 211 ? 59.790 -35.480 -48.406 1.00 46.50 211 THR A CA 1
ATOM 1651 C C . THR A 1 211 ? 61.000 -34.868 -47.706 1.00 46.50 211 THR A C 1
ATOM 1653 O O . THR A 1 211 ? 60.899 -34.429 -46.563 1.00 46.50 211 THR A O 1
ATOM 1656 N N . THR A 1 212 ? 62.159 -34.869 -48.365 1.00 55.91 212 THR A N 1
ATOM 1657 C CA . THR A 1 212 ? 63.409 -34.279 -47.841 1.00 55.91 212 THR A CA 1
ATOM 1658 C C . THR A 1 212 ? 63.386 -32.745 -47.838 1.00 55.91 212 THR A C 1
ATOM 1660 O O . THR A 1 212 ? 64.294 -32.120 -47.300 1.00 55.91 212 THR A O 1
ATOM 1663 N N . GLU A 1 213 ? 62.344 -32.120 -48.388 1.00 61.22 213 GLU A N 1
ATOM 1664 C CA . GLU A 1 213 ? 62.228 -30.666 -48.469 1.00 61.22 213 GLU A CA 1
ATOM 1665 C C . GLU A 1 213 ? 61.051 -30.153 -47.638 1.00 61.22 213 GLU A C 1
ATOM 1667 O O . GLU A 1 213 ? 59.928 -30.660 -47.713 1.00 61.22 213 GLU A O 1
ATOM 1672 N N . LEU A 1 214 ? 61.347 -29.151 -46.809 1.00 51.28 214 LEU A N 1
ATOM 1673 C CA . LEU A 1 214 ? 60.398 -28.516 -45.908 1.00 51.28 214 LEU A CA 1
ATOM 1674 C C . LEU A 1 214 ? 59.393 -27.676 -46.722 1.00 51.28 214 LEU A C 1
ATOM 1676 O O . LEU A 1 214 ? 59.816 -26.929 -47.608 1.00 51.28 214 LEU A O 1
ATOM 1680 N N . PRO A 1 215 ? 58.079 -27.741 -46.434 1.00 65.25 215 PRO A N 1
ATOM 1681 C CA . PRO A 1 215 ? 57.087 -26.914 -47.112 1.00 65.25 215 PRO A CA 1
ATOM 1682 C C . PRO A 1 215 ? 57.442 -25.414 -47.053 1.00 65.25 215 PRO A C 1
ATOM 1684 O O . PRO A 1 215 ? 57.837 -24.925 -45.993 1.00 65.25 215 PRO A O 1
ATOM 1687 N N . PRO A 1 216 ? 57.247 -24.647 -48.143 1.00 61.25 216 PRO A N 1
ATOM 1688 C CA . PRO A 1 216 ? 57.790 -23.290 -48.294 1.00 61.25 216 PRO A CA 1
ATOM 1689 C C . PRO A 1 216 ? 57.286 -22.268 -47.263 1.00 61.25 216 PRO A C 1
ATOM 1691 O O . PRO A 1 216 ? 57.955 -21.275 -47.012 1.00 61.25 216 PRO A O 1
ATOM 1694 N N . HIS A 1 217 ? 56.142 -22.517 -46.621 1.00 63.16 217 HIS A N 1
ATOM 1695 C CA . HIS A 1 217 ? 55.591 -21.659 -45.563 1.00 63.16 217 HIS A CA 1
ATOM 1696 C C . HIS A 1 217 ? 56.140 -21.974 -44.157 1.00 63.16 217 HIS A C 1
ATOM 1698 O O . HIS A 1 217 ? 55.829 -21.263 -43.207 1.00 63.16 217 HIS A O 1
ATOM 1704 N N . MET A 1 218 ? 56.922 -23.049 -44.006 1.00 53.66 218 MET A N 1
ATOM 1705 C CA . MET A 1 218 ? 57.560 -23.448 -42.745 1.00 53.66 218 MET A CA 1
ATOM 1706 C C . MET A 1 218 ? 59.043 -23.069 -42.678 1.00 53.66 218 MET A C 1
ATOM 1708 O O . MET A 1 218 ? 59.666 -23.234 -41.631 1.00 53.66 218 MET A O 1
ATOM 1712 N N . VAL A 1 219 ? 59.609 -22.546 -43.768 1.00 60.44 219 VAL A N 1
ATOM 1713 C CA . VAL A 1 219 ? 61.013 -22.111 -43.831 1.00 60.44 219 VAL A CA 1
ATOM 1714 C C . VAL A 1 219 ? 61.276 -20.983 -42.824 1.00 60.44 219 VAL A C 1
ATOM 1716 O O . VAL A 1 219 ? 62.280 -21.023 -42.117 1.00 60.44 219 VAL A O 1
ATOM 1719 N N . ASP A 1 220 ? 60.326 -20.061 -42.647 1.00 58.88 220 ASP A N 1
ATOM 1720 C CA . ASP A 1 220 ? 60.443 -18.946 -41.695 1.00 58.88 220 ASP A CA 1
ATOM 1721 C C . ASP A 1 220 ? 60.323 -19.372 -40.220 1.00 58.88 220 ASP A C 1
ATOM 1723 O O . ASP A 1 220 ? 60.780 -18.656 -39.331 1.00 58.88 220 ASP A O 1
ATOM 1727 N N . ALA A 1 221 ? 59.759 -20.551 -39.928 1.00 57.66 221 ALA A N 1
ATOM 1728 C CA . ALA A 1 221 ? 59.633 -21.047 -38.555 1.00 57.66 221 ALA A CA 1
ATOM 1729 C C . ALA A 1 221 ? 60.959 -21.590 -37.990 1.00 57.66 221 ALA A C 1
ATOM 1731 O O . ALA A 1 221 ? 61.113 -21.673 -36.772 1.00 57.66 221 ALA A O 1
ATOM 1732 N N . LEU A 1 222 ? 61.925 -21.939 -38.850 1.00 53.75 222 LEU A N 1
ATOM 1733 C CA . LEU A 1 222 ? 63.248 -22.406 -38.421 1.00 53.75 222 LEU A CA 1
ATOM 1734 C C . LEU A 1 222 ? 64.219 -21.255 -38.126 1.00 53.75 222 LEU A C 1
ATOM 1736 O O . LEU A 1 222 ? 65.071 -21.399 -37.257 1.00 53.75 222 LEU A O 1
ATOM 1740 N N . PHE A 1 223 ? 64.071 -20.097 -38.777 1.00 51.09 223 PHE A N 1
ATOM 1741 C CA . PHE A 1 223 ? 64.969 -18.950 -38.568 1.00 51.09 223 PHE A CA 1
ATOM 1742 C C . PHE A 1 223 ? 64.586 -18.054 -37.381 1.00 51.09 223 PHE A C 1
ATOM 1744 O O . PHE A 1 223 ? 65.339 -17.148 -37.032 1.00 51.09 223 PHE A O 1
ATOM 1751 N N . VAL A 1 224 ? 63.442 -18.304 -36.738 1.00 49.16 224 VAL A N 1
ATOM 1752 C CA . VAL A 1 224 ? 62.965 -17.495 -35.603 1.00 49.16 224 VAL A CA 1
ATOM 1753 C C . VAL A 1 224 ? 63.430 -18.033 -34.241 1.00 49.16 224 VAL A C 1
ATOM 1755 O O . VAL A 1 224 ? 63.304 -17.317 -33.256 1.00 49.16 224 VAL A O 1
ATOM 1758 N N . ASN A 1 225 ? 64.043 -19.223 -34.150 1.00 43.97 225 ASN A N 1
ATOM 1759 C CA . ASN A 1 225 ? 64.306 -19.850 -32.845 1.00 43.97 225 ASN A CA 1
ATOM 1760 C C . ASN A 1 225 ? 65.731 -20.382 -32.601 1.00 43.97 225 ASN A C 1
ATOM 1762 O O . ASN A 1 225 ? 65.899 -21.364 -31.883 1.00 43.97 225 ASN A O 1
ATOM 1766 N N . ASP A 1 226 ? 66.756 -19.681 -33.096 1.00 39.75 226 ASP A N 1
ATOM 1767 C CA . ASP A 1 226 ? 68.150 -19.876 -32.639 1.00 39.75 226 ASP A CA 1
ATOM 1768 C C . ASP A 1 226 ? 68.591 -18.893 -31.533 1.00 39.75 226 ASP A C 1
ATOM 1770 O O . ASP A 1 226 ? 69.743 -18.885 -31.102 1.00 39.75 226 ASP A O 1
ATOM 1774 N N . ALA A 1 227 ? 67.667 -18.101 -30.984 1.00 43.31 227 ALA A N 1
ATOM 1775 C CA . ALA A 1 227 ? 67.891 -17.397 -29.728 1.00 43.31 227 ALA A CA 1
ATOM 1776 C C . ALA A 1 227 ? 66.646 -17.498 -28.846 1.00 43.31 227 ALA A C 1
ATOM 1778 O O . ALA A 1 227 ? 65.593 -16.973 -29.184 1.00 43.31 227 ALA A O 1
ATOM 1779 N N . VAL A 1 228 ? 66.820 -18.101 -27.667 1.00 45.28 228 VAL A N 1
ATOM 1780 C CA . VAL A 1 228 ? 65.840 -18.190 -26.572 1.00 45.28 228 VAL A CA 1
ATOM 1781 C C . VAL A 1 228 ? 64.811 -19.317 -26.719 1.00 45.28 228 VAL A C 1
ATOM 1783 O O . VAL A 1 228 ? 63.636 -19.069 -26.930 1.00 45.28 228 VAL A O 1
ATOM 1786 N N . PHE A 1 229 ? 65.237 -20.567 -26.510 1.00 35.72 229 PHE A N 1
ATOM 1787 C CA . PHE A 1 229 ? 64.649 -21.437 -25.475 1.00 35.72 229 PHE A CA 1
ATOM 1788 C C . PHE A 1 229 ? 65.385 -22.783 -25.431 1.00 35.72 229 PHE A C 1
ATOM 1790 O O . PHE A 1 229 ? 64.996 -23.745 -26.086 1.00 35.72 229 PHE A O 1
ATOM 1797 N N . ASN A 1 230 ? 66.427 -22.883 -24.604 1.00 32.94 230 ASN A N 1
ATOM 1798 C CA . ASN A 1 230 ? 66.655 -24.134 -23.888 1.00 32.94 230 ASN A CA 1
ATOM 1799 C C . ASN A 1 230 ? 67.512 -23.904 -22.639 1.00 32.94 230 ASN A C 1
ATOM 1801 O O . ASN A 1 230 ? 68.704 -23.643 -22.746 1.00 32.94 230 ASN A O 1
ATOM 1805 N N . SER A 1 231 ? 66.909 -24.022 -21.458 1.00 31.05 231 SER A N 1
ATOM 1806 C CA . SER A 1 231 ? 67.451 -24.916 -20.432 1.00 31.05 231 SER A CA 1
ATOM 1807 C C . SER A 1 231 ? 66.438 -25.099 -19.307 1.00 31.05 231 SER A C 1
ATOM 1809 O O . SER A 1 231 ? 66.110 -24.174 -18.568 1.00 31.05 231 SER A O 1
ATOM 1811 N N . SER A 1 232 ? 65.989 -26.343 -19.181 1.00 36.34 232 SER A N 1
ATOM 1812 C CA . SER A 1 232 ? 65.444 -26.982 -17.988 1.00 36.34 232 SER A CA 1
ATOM 1813 C C . SER A 1 232 ? 66.184 -26.618 -16.696 1.00 36.34 232 SER A C 1
ATOM 1815 O O . SER A 1 232 ? 67.393 -26.389 -16.719 1.00 36.34 232 SER A O 1
ATOM 1817 N N . GLY A 1 233 ? 65.503 -26.734 -15.551 1.00 29.11 233 GLY A N 1
ATOM 1818 C CA . GLY A 1 233 ? 66.204 -26.926 -14.280 1.00 29.11 233 GLY A CA 1
ATOM 1819 C C . GLY A 1 233 ? 65.419 -26.547 -13.036 1.00 29.11 233 GLY A C 1
ATOM 1820 O O . GLY A 1 233 ? 65.212 -25.377 -12.754 1.00 29.11 233 GLY A O 1
ATOM 1821 N N . MET A 1 234 ? 65.033 -27.563 -12.273 1.00 35.97 234 MET A N 1
ATOM 1822 C CA . MET A 1 234 ? 64.580 -27.485 -10.884 1.00 35.97 234 MET A CA 1
ATOM 1823 C C . MET A 1 234 ? 65.594 -26.751 -9.986 1.00 35.97 234 MET A C 1
ATOM 1825 O O . MET A 1 234 ? 66.785 -26.828 -10.261 1.00 35.97 234 MET A O 1
ATOM 1829 N N . MET A 1 235 ? 65.143 -26.153 -8.877 1.00 29.48 235 MET A N 1
ATOM 1830 C CA . MET A 1 235 ? 65.706 -26.303 -7.515 1.00 29.48 235 MET A CA 1
ATOM 1831 C C . MET A 1 235 ? 64.929 -25.382 -6.552 1.00 29.48 235 MET A C 1
ATOM 1833 O O . MET A 1 235 ? 64.627 -24.243 -6.881 1.00 29.48 235 MET A O 1
ATOM 1837 N N . GLN A 1 236 ? 64.351 -25.882 -5.461 1.00 34.09 236 GLN A N 1
ATOM 1838 C CA . GLN A 1 236 ? 64.977 -26.436 -4.254 1.00 34.09 236 GLN A CA 1
ATOM 1839 C C . GLN A 1 236 ? 65.394 -25.342 -3.261 1.00 34.09 236 GLN A C 1
ATOM 1841 O O . GLN A 1 236 ? 66.044 -24.355 -3.579 1.00 34.09 236 GLN A O 1
ATOM 1846 N N . THR A 1 237 ? 64.903 -25.543 -2.045 1.00 34.81 237 THR A N 1
ATOM 1847 C CA . THR A 1 237 ? 65.003 -24.718 -0.846 1.00 34.81 237 THR A CA 1
ATOM 1848 C C . THR A 1 237 ? 66.423 -24.531 -0.308 1.00 34.81 237 THR A C 1
ATOM 1850 O O . THR A 1 237 ? 67.239 -25.440 -0.408 1.00 34.81 237 THR A O 1
ATOM 1853 N N . GLN A 1 238 ? 66.551 -23.451 0.475 1.00 28.77 238 GLN A N 1
ATOM 1854 C CA . GLN A 1 238 ? 67.453 -23.208 1.615 1.00 28.77 238 GLN A CA 1
ATOM 1855 C C . GLN A 1 238 ? 68.805 -22.500 1.403 1.00 28.77 238 GLN A C 1
ATOM 1857 O O . GLN A 1 238 ? 69.722 -23.001 0.773 1.00 28.77 238 GLN A O 1
ATOM 1862 N N . GLN A 1 239 ? 68.890 -21.399 2.165 1.00 29.34 239 GLN A N 1
ATOM 1863 C CA . GLN A 1 239 ? 69.965 -20.992 3.077 1.00 29.34 239 GLN A CA 1
ATOM 1864 C C . GLN A 1 239 ? 71.249 -20.343 2.534 1.00 29.34 239 GLN A C 1
ATOM 1866 O O . GLN A 1 239 ? 72.167 -21.000 2.072 1.00 29.34 239 GLN A O 1
ATOM 1871 N N . SER A 1 240 ? 71.315 -19.046 2.860 1.00 31.39 240 SER A N 1
ATOM 1872 C CA . SER A 1 240 ? 72.304 -18.430 3.760 1.00 31.39 240 SER A CA 1
ATOM 1873 C C . SER A 1 240 ? 73.715 -18.125 3.252 1.00 31.39 240 SER A C 1
ATOM 1875 O O . SER A 1 240 ? 74.396 -18.966 2.686 1.00 31.39 240 SER A O 1
ATOM 1877 N N . GLN A 1 241 ? 74.164 -16.947 3.714 1.00 30.08 241 GLN A N 1
ATOM 1878 C CA . GLN A 1 241 ? 75.539 -16.435 3.797 1.00 30.08 241 GLN A CA 1
ATOM 1879 C C . GLN A 1 241 ? 76.165 -15.984 2.477 1.00 30.08 241 GLN A C 1
ATOM 1881 O O . GLN A 1 241 ? 75.929 -16.568 1.435 1.00 30.08 241 GLN A O 1
ATOM 1886 N N . SER A 1 242 ? 77.036 -14.988 2.408 1.00 31.91 242 SER A N 1
ATOM 1887 C CA . SER A 1 242 ? 77.494 -13.882 3.258 1.00 31.91 242 SER A CA 1
ATOM 1888 C C . SER A 1 242 ? 78.473 -13.107 2.358 1.00 31.91 242 SER A C 1
ATOM 1890 O O . SER A 1 242 ? 78.952 -13.659 1.374 1.00 31.91 242 SER A O 1
ATOM 1892 N N . GLN A 1 243 ? 78.843 -11.897 2.780 1.00 31.86 243 GLN A N 1
ATOM 1893 C CA . GLN A 1 243 ? 80.046 -11.139 2.381 1.00 31.86 243 GLN A CA 1
ATOM 1894 C C . GLN A 1 243 ? 79.869 -10.029 1.329 1.00 31.86 243 GLN A C 1
ATOM 1896 O O . GLN A 1 243 ? 79.993 -10.208 0.123 1.00 31.86 243 GLN A O 1
ATOM 1901 N N . GLN A 1 244 ? 79.659 -8.831 1.883 1.00 33.00 244 GLN A N 1
ATOM 1902 C CA . GLN A 1 244 ? 80.429 -7.609 1.591 1.00 33.00 244 GLN A CA 1
ATOM 1903 C C . GLN A 1 244 ? 81.954 -7.883 1.626 1.00 33.00 244 GLN A C 1
ATOM 1905 O O . GLN A 1 244 ? 82.355 -8.809 2.338 1.00 33.00 244 GLN A O 1
ATOM 1910 N N . PRO A 1 245 ? 82.809 -7.097 0.935 1.00 43.38 245 PRO A N 1
ATOM 1911 C CA . PRO A 1 245 ? 83.109 -5.725 1.391 1.00 43.38 245 PRO A CA 1
ATOM 1912 C C . PRO A 1 245 ? 83.345 -4.706 0.241 1.00 43.38 245 PRO A C 1
ATOM 1914 O O . PRO A 1 245 ? 83.434 -5.098 -0.916 1.00 43.38 245 PRO A O 1
ATOM 1917 N N . GLU A 1 246 ? 83.109 -3.408 0.498 1.00 34.00 246 GLU A N 1
ATOM 1918 C CA . GLU A 1 246 ? 84.120 -2.311 0.526 1.00 34.00 246 GLU A CA 1
ATOM 1919 C C . GLU A 1 246 ? 84.669 -1.939 -0.874 1.00 34.00 246 GLU A C 1
ATOM 1921 O O . GLU A 1 246 ? 84.956 -2.801 -1.684 1.00 34.00 246 GLU A O 1
ATOM 1926 N N . GLU A 1 247 ? 84.833 -0.685 -1.296 1.00 34.38 247 GLU A N 1
ATOM 1927 C CA . GLU A 1 247 ? 85.106 0.551 -0.569 1.00 34.38 247 GLU A CA 1
ATOM 1928 C C . GLU A 1 247 ? 85.030 1.756 -1.543 1.00 34.38 247 GLU A C 1
ATOM 1930 O O . GLU A 1 247 ? 85.218 1.590 -2.746 1.00 34.38 247 GLU A O 1
ATOM 1935 N N . GLN A 1 248 ? 84.877 2.958 -0.960 1.00 39.53 248 GLN A N 1
ATOM 1936 C CA . GLN A 1 248 ? 85.368 4.275 -1.434 1.00 39.53 248 GLN A CA 1
ATOM 1937 C C . GLN A 1 248 ? 84.679 4.924 -2.665 1.00 39.53 248 GLN A C 1
ATOM 1939 O O . GLN A 1 248 ? 84.432 4.294 -3.677 1.00 39.53 248 GLN A O 1
ATOM 1944 N N . GLN A 1 249 ? 84.360 6.225 -2.701 1.00 42.28 249 GLN A N 1
ATOM 1945 C CA . GLN A 1 249 ? 84.679 7.352 -1.817 1.00 42.28 249 GLN A CA 1
ATOM 1946 C C . GLN A 1 249 ? 83.763 8.556 -2.144 1.00 42.28 249 GLN A C 1
ATOM 1948 O O . GLN A 1 249 ? 83.493 8.813 -3.310 1.00 42.28 249 GLN A O 1
ATOM 1953 N N . GLN A 1 250 ? 83.324 9.256 -1.084 1.00 42.25 250 GLN A N 1
ATOM 1954 C CA . GLN A 1 250 ? 83.173 10.720 -0.881 1.00 42.25 250 GLN A CA 1
ATOM 1955 C C . GLN A 1 250 ? 82.855 11.629 -2.099 1.00 42.25 250 GLN A C 1
ATOM 1957 O O . GLN A 1 250 ? 83.544 11.598 -3.104 1.00 42.25 250 GLN A O 1
ATOM 1962 N N . HIS A 1 251 ? 81.905 12.566 -2.073 1.00 46.81 251 HIS A N 1
ATOM 1963 C CA . HIS A 1 251 ? 81.629 13.662 -1.124 1.00 46.81 251 HIS A CA 1
ATOM 1964 C C . HIS A 1 251 ? 80.113 13.985 -1.223 1.00 46.81 251 HIS A C 1
ATOM 1966 O O . HIS A 1 251 ? 79.541 13.878 -2.301 1.00 46.81 251 HIS A O 1
ATOM 1972 N N . GLN A 1 252 ? 79.356 14.209 -0.139 1.00 44.12 252 GLN A N 1
ATOM 1973 C CA . GLN A 1 252 ? 79.303 15.443 0.672 1.00 44.12 252 GLN A CA 1
ATOM 1974 C C . GLN A 1 252 ? 78.850 16.647 -0.195 1.00 44.12 252 GLN A C 1
ATOM 1976 O O . GLN A 1 252 ? 79.459 16.915 -1.215 1.00 44.12 252 GLN A O 1
ATOM 1981 N N . GLN A 1 253 ? 77.798 17.414 0.094 1.00 46.12 253 GLN A N 1
ATOM 1982 C CA . GLN A 1 253 ? 77.156 17.763 1.357 1.00 46.12 253 GLN A CA 1
ATOM 1983 C C . GLN A 1 253 ? 75.817 18.467 1.049 1.00 46.12 253 GLN A C 1
ATOM 1985 O O . GLN A 1 253 ? 75.741 19.171 0.051 1.00 46.12 253 GLN A O 1
ATOM 1990 N N . GLN A 1 254 ? 74.840 18.266 1.947 1.00 42.16 254 GLN A N 1
ATOM 1991 C CA . GLN A 1 254 ? 73.856 19.227 2.496 1.00 42.16 254 GLN A CA 1
ATOM 1992 C C . GLN A 1 254 ? 73.070 20.122 1.515 1.00 42.16 254 GLN A C 1
ATOM 1994 O O . GLN A 1 254 ? 73.621 20.814 0.676 1.00 42.16 254 GLN A O 1
ATOM 1999 N N . GLY A 1 255 ? 71.736 20.120 1.576 1.00 33.31 255 GLY A N 1
ATOM 2000 C CA . GLY A 1 255 ? 70.978 20.639 2.725 1.00 33.31 255 GLY A CA 1
ATOM 2001 C C . GLY A 1 255 ? 70.800 22.146 2.509 1.00 33.31 255 GLY A C 1
ATOM 2002 O O . GLY A 1 255 ? 71.741 22.824 2.135 1.00 33.31 255 GLY A O 1
ATOM 2003 N N . GLY A 1 256 ? 69.647 22.764 2.647 1.00 35.91 256 GLY A N 1
ATOM 2004 C CA . GLY A 1 256 ? 68.350 22.398 3.169 1.00 35.91 256 GLY A CA 1
ATOM 2005 C C . GLY A 1 256 ? 67.490 23.664 3.074 1.00 35.91 256 GLY A C 1
ATOM 2006 O O . GLY A 1 256 ? 67.975 24.701 2.628 1.00 35.91 256 GLY A O 1
ATOM 2007 N N . GLU A 1 257 ? 66.241 23.524 3.508 1.00 36.69 257 GLU A N 1
ATOM 2008 C CA . GLU A 1 257 ? 65.387 24.588 4.056 1.00 36.69 257 GLU A CA 1
ATOM 2009 C C . GLU A 1 257 ? 65.171 25.840 3.188 1.00 36.69 257 GLU A C 1
ATOM 2011 O O . GLU A 1 257 ? 66.030 26.706 3.070 1.00 36.69 257 GLU A O 1
ATOM 2016 N N . TYR A 1 258 ? 63.963 25.972 2.638 1.00 44.25 258 TYR A N 1
ATOM 2017 C CA . TYR A 1 258 ? 62.880 26.736 3.273 1.00 44.25 258 TYR A CA 1
ATOM 2018 C C . TYR A 1 258 ? 61.530 26.142 2.862 1.00 44.25 258 TYR A C 1
ATOM 2020 O O . TYR A 1 258 ? 61.443 25.611 1.730 1.00 44.25 258 TYR A O 1
#

pLDDT: mean 73.71, std 22.44, range [28.77, 97.94]

Sequence (258 aa):
MERATTQQQQAPPVAEELNLDYVKRQTQSLQKAISRILEDFEAYSQTNTTPKWKDILGRYKMINLDLFILVEEVKQVSKALVVFPKNVNAENASILPVMLASKLLPEMETDNNVKIDHLLQDVQSLPVPMQIETLKERIGKIAEVCGNAGKVLADARKAYGLAPQRGGPSMLPTTMDKAQAEKIREQENMLRAAVNEGEGIRLPPDQRQITTELPPHMVDALFVNDAVFNSSGMMQTQQSQSQQPEEQQQHQQQGGEY

Secondary structure (DSSP, 8-state):
---------PPPGGGTSS-HHHHHHHHHHHHHHHHHHHHHHHHHHHHTPPP-HHHHHHHHHHHHHHHHHHHHHHHHHHHH-----S---HHHHHHHHHHT--SPPHHHHHHHHHHHHHHHHTTTTS-HHHHHHHHHHHHHHHHHHHHHHHHHHHHHHHHTT----SSS-----S---HHHHHHHHHHHHHHHHHHHH-TTT---GGG-----S--TTSHHHHTT-SSS------------------------------

Organism: Brassica napus (NCBI:txid3708)

Radius of gyration: 41.81 Å; chains: 1; bounding box: 119×75×101 Å

Foldseek 3Di:
DDPPDPPPDDDPPVVVVAVPVVLVVLVVVLVVLVVVLVVVVVVCVVVVNDDPVVVSVVSVVVSVVSVVVSVVSVVVVVVPDDDDDDDDDPVRVVCVCVVPDPDDDPVVVVVVVVVVCVLCVVPVPDDPVVSVVVVVVVVVVVVVVVVVVVVVVQVVCVVVVVHPPPDDDPPDDDDDPPVVVVVVVVVVVVVVCCVPVVPPVDDDPVPDDPDPDDPPVCPVVVVPPPPDDDDDDDDDDDDDDDDDDDDDDDDDDDDDDD